Protein AF-A0A9W6C3T6-F1 (afdb_monomer_lite)

pLDDT: mean 73.03, std 17.33, range [27.69, 98.06]

InterPro domains:
  IPR003382 Flavoprotein [PF02441] (41-105)
  IPR012312 Hemerythrin-like [PF01814] (166-298)
  IPR019903 Repair of iron centres family [PF04405] (107-150)
  IPR019903 Repair of iron centres family [PTHR36438] (106-299)
  IPR036551 Flavin prenyltransferase-like [G3DSA:3.40.50.1950] (1-111)
  IPR036551 Flavin prenyltransferase-like [SSF52507] (17-107)

Structure (mmCIF, N/CA/C/O backbone):
data_AF-A0A9W6C3T6-F1
#
_entry.id   AF-A0A9W6C3T6-F1
#
loop_
_atom_site.group_PDB
_atom_site.id
_atom_site.type_symbol
_atom_site.label_atom_id
_atom_site.label_alt_id
_atom_site.label_comp_id
_atom_site.label_asym_id
_atom_site.label_entity_id
_atom_site.label_seq_id
_atom_site.pdbx_PDB_ins_code
_atom_site.Cartn_x
_atom_site.Cartn_y
_atom_site.Cartn_z
_atom_site.occupancy
_atom_site.B_iso_or_equiv
_atom_site.auth_seq_id
_atom_site.auth_comp_id
_atom_site.auth_asym_id
_atom_site.auth_atom_id
_atom_site.pdbx_PDB_model_num
ATOM 1 N N . MET A 1 1 ? -12.336 11.119 -21.397 1.00 59.47 1 MET A N 1
ATOM 2 C CA . MET A 1 1 ? -10.923 10.670 -21.420 1.00 59.47 1 MET A CA 1
ATOM 3 C C . MET A 1 1 ? -10.844 9.149 -21.410 1.00 59.47 1 MET A C 1
ATOM 5 O O . MET A 1 1 ? -10.265 8.619 -22.341 1.00 59.47 1 MET A O 1
ATOM 9 N N . ALA A 1 2 ? -11.527 8.459 -20.484 1.00 67.81 2 ALA A N 1
ATOM 10 C CA . ALA A 1 2 ? -11.595 6.991 -20.446 1.00 67.81 2 ALA A CA 1
ATOM 11 C C . ALA A 1 2 ? -12.021 6.332 -21.775 1.00 67.81 2 ALA A C 1
ATOM 13 O O . ALA A 1 2 ? -11.330 5.439 -22.236 1.00 67.81 2 ALA A O 1
ATOM 14 N N . GLU A 1 3 ? -13.074 6.814 -22.449 1.00 74.25 3 GLU A N 1
ATOM 15 C CA . GLU A 1 3 ? -13.490 6.269 -23.760 1.00 74.25 3 GLU A CA 1
ATOM 16 C C . GLU A 1 3 ? -12.419 6.439 -24.849 1.00 74.25 3 GLU A C 1
ATOM 18 O O . GLU A 1 3 ? -12.237 5.562 -25.687 1.00 74.25 3 GLU A O 1
ATOM 23 N N . ARG A 1 4 ? -11.656 7.540 -24.806 1.00 71.62 4 ARG A N 1
ATOM 24 C CA . ARG A 1 4 ? -10.537 7.781 -25.729 1.00 71.62 4 ARG A CA 1
ATOM 25 C C . ARG A 1 4 ? -9.355 6.862 -25.427 1.00 71.62 4 ARG A C 1
ATOM 27 O O . ARG A 1 4 ? -8.755 6.354 -26.362 1.00 71.62 4 ARG A O 1
ATOM 34 N N . THR A 1 5 ? -9.042 6.633 -24.151 1.00 70.38 5 THR A N 1
ATOM 35 C CA . THR A 1 5 ? -8.011 5.673 -23.726 1.00 70.38 5 THR A CA 1
ATOM 36 C C . THR A 1 5 ? -8.400 4.252 -24.121 1.00 70.38 5 THR A C 1
ATOM 38 O O . THR A 1 5 ? -7.607 3.548 -24.731 1.00 70.38 5 THR A O 1
ATOM 41 N N . LEU A 1 6 ? -9.647 3.859 -23.858 1.00 73.12 6 LEU A N 1
ATOM 42 C CA . LEU A 1 6 ? -10.184 2.551 -24.221 1.00 73.12 6 LEU A CA 1
ATOM 43 C C . LEU A 1 6 ? -10.140 2.331 -25.741 1.00 73.12 6 LEU A C 1
ATOM 45 O O . LEU A 1 6 ? -9.730 1.271 -26.202 1.00 73.12 6 LEU A O 1
ATOM 49 N N . SER A 1 7 ? -10.499 3.361 -26.512 1.00 77.00 7 SER A N 1
ATOM 50 C CA . SER A 1 7 ? -10.418 3.343 -27.971 1.00 77.00 7 SER A CA 1
ATOM 51 C C . SER A 1 7 ? -8.977 3.232 -28.485 1.00 77.00 7 SER A C 1
ATOM 53 O O . SER A 1 7 ? -8.711 2.455 -29.397 1.00 77.00 7 SER A O 1
ATOM 55 N N . ALA A 1 8 ? -8.037 3.964 -27.879 1.00 72.31 8 ALA A N 1
ATOM 56 C CA . ALA A 1 8 ? -6.629 3.956 -28.273 1.00 72.31 8 ALA A CA 1
ATOM 57 C C . ALA A 1 8 ? -5.910 2.641 -27.934 1.00 72.31 8 ALA A C 1
ATOM 59 O O . ALA A 1 8 ? -5.018 2.234 -28.671 1.00 72.31 8 ALA A O 1
ATOM 60 N N . GLU A 1 9 ? -6.280 1.983 -26.833 1.00 69.06 9 GLU A N 1
ATOM 61 C CA . GLU A 1 9 ? -5.594 0.773 -26.367 1.00 69.06 9 GLU A CA 1
ATOM 62 C C . GLU A 1 9 ? -6.220 -0.528 -26.870 1.00 69.06 9 GLU A C 1
ATOM 64 O O . GLU A 1 9 ? -5.519 -1.521 -27.041 1.00 69.06 9 GLU A O 1
ATOM 69 N N . ILE A 1 10 ? -7.536 -0.544 -27.094 1.00 75.06 10 ILE A N 1
ATOM 70 C CA . ILE A 1 10 ? -8.287 -1.778 -27.386 1.00 75.06 10 ILE A CA 1
ATOM 71 C C . ILE A 1 10 ? -8.980 -1.713 -28.758 1.00 75.06 10 ILE A C 1
ATOM 73 O O . ILE A 1 10 ? -9.390 -2.738 -29.301 1.00 75.06 10 ILE A O 1
ATOM 77 N N . GLY A 1 11 ? -9.077 -0.523 -29.352 1.00 80.44 11 GLY A N 1
ATOM 78 C CA . GLY A 1 11 ? -9.651 -0.296 -30.675 1.00 80.44 11 GLY A CA 1
ATOM 79 C C . GLY A 1 11 ? -10.968 0.491 -30.649 1.00 80.44 11 GLY A C 1
ATOM 80 O O . GLY A 1 11 ? -11.596 0.643 -29.599 1.00 80.44 11 GLY A O 1
ATOM 81 N N . PRO A 1 12 ? -11.411 0.999 -31.812 1.00 81.44 12 PRO A N 1
ATOM 82 C CA . PRO A 1 12 ? -12.518 1.953 -31.925 1.00 81.44 12 PRO A CA 1
ATOM 83 C C . PRO A 1 12 ? -13.845 1.447 -31.340 1.00 81.44 12 PRO A C 1
ATOM 85 O O . PRO A 1 12 ? -14.538 2.219 -30.685 1.00 81.44 12 PRO A O 1
ATOM 88 N N . ASP A 1 13 ? -14.140 0.151 -31.469 1.00 84.38 13 ASP A N 1
ATOM 89 C CA . ASP A 1 13 ? -15.415 -0.444 -31.033 1.00 84.38 13 ASP A CA 1
ATOM 90 C C . ASP A 1 13 ? -15.413 -0.897 -29.559 1.00 84.38 13 ASP A C 1
ATOM 92 O O . ASP A 1 13 ? -16.389 -1.460 -29.057 1.00 84.38 13 ASP A O 1
ATOM 96 N N . ALA A 1 14 ? -14.313 -0.682 -28.829 1.00 78.94 14 ALA A N 1
ATOM 97 C CA . ALA A 1 14 ? -14.141 -1.214 -27.478 1.00 78.94 14 ALA A CA 1
ATOM 98 C C . ALA A 1 14 ? -15.187 -0.694 -26.478 1.00 78.94 14 ALA A C 1
ATOM 100 O O . ALA A 1 14 ? -15.636 -1.446 -25.612 1.00 78.94 14 ALA A O 1
ATOM 101 N N . ALA A 1 15 ? -15.608 0.567 -26.611 1.00 78.50 15 ALA A N 1
ATOM 102 C CA . ALA A 1 15 ? -16.634 1.152 -25.751 1.00 78.50 15 ALA A CA 1
ATOM 103 C C . ALA A 1 15 ? -18.006 0.495 -25.960 1.00 78.50 15 ALA A C 1
ATOM 105 O O . ALA A 1 15 ? -18.712 0.227 -24.989 1.00 78.50 15 ALA A O 1
ATOM 106 N N . ASP A 1 16 ? -18.369 0.189 -27.204 1.00 83.56 16 ASP A N 1
ATOM 107 C CA . ASP A 1 16 ? -19.662 -0.417 -27.523 1.00 83.56 16 ASP A CA 1
ATOM 108 C C . ASP A 1 16 ? -19.714 -1.883 -27.100 1.00 83.56 16 ASP A C 1
ATOM 110 O O . ASP A 1 16 ? -20.699 -2.318 -26.500 1.00 83.56 16 ASP A O 1
ATOM 114 N N . ARG A 1 17 ? -18.611 -2.620 -27.280 1.00 83.44 17 ARG A N 1
ATOM 115 C CA . ARG A 1 17 ? -18.476 -3.979 -26.73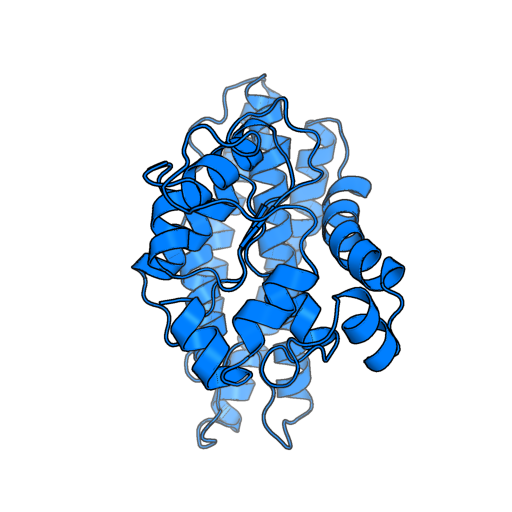5 1.00 83.44 17 ARG A CA 1
ATOM 116 C C . ARG A 1 17 ? -18.588 -4.000 -25.213 1.00 83.44 17 ARG A C 1
ATOM 118 O O . ARG A 1 17 ? -19.286 -4.849 -24.670 1.00 83.44 17 ARG A O 1
ATOM 125 N N . LEU A 1 18 ? -17.949 -3.055 -24.520 1.00 81.00 18 LEU A N 1
ATOM 126 C CA . LEU A 1 18 ? -18.036 -2.959 -23.061 1.00 81.00 18 LEU A CA 1
ATOM 127 C C . LEU A 1 18 ? -19.469 -2.662 -22.597 1.00 81.00 18 LEU A C 1
ATOM 129 O O . LEU A 1 18 ? -19.954 -3.290 -21.658 1.00 81.00 18 LEU A O 1
ATOM 133 N N . ARG A 1 19 ? -20.170 -1.740 -23.269 1.00 84.00 19 ARG A N 1
ATOM 134 C CA . ARG A 1 19 ? -21.573 -1.423 -22.958 1.00 84.00 19 ARG A CA 1
ATOM 135 C C . ARG A 1 19 ? -22.498 -2.619 -23.181 1.00 84.00 19 ARG A C 1
ATOM 137 O O . ARG A 1 19 ? -23.431 -2.786 -22.406 1.00 84.00 19 ARG A O 1
ATOM 144 N N . ALA A 1 20 ? -22.222 -3.463 -24.175 1.00 87.44 20 ALA A N 1
ATOM 145 C CA . ALA A 1 20 ? -23.002 -4.675 -24.434 1.00 87.44 20 ALA A CA 1
ATOM 146 C C . ALA A 1 20 ? -22.878 -5.737 -23.322 1.00 87.44 20 ALA A C 1
ATOM 148 O O . ALA A 1 20 ? -23.797 -6.531 -23.137 1.00 87.44 20 ALA A O 1
ATOM 149 N N . LEU A 1 21 ? -21.775 -5.741 -22.562 1.00 85.75 21 LEU A N 1
ATOM 150 C CA . LEU A 1 21 ? -21.579 -6.631 -21.408 1.00 85.75 21 LEU A CA 1
ATOM 151 C C . LEU A 1 21 ? -22.276 -6.125 -20.134 1.00 85.75 21 LEU A C 1
ATOM 153 O O . LEU A 1 21 ? -22.446 -6.880 -19.175 1.00 85.75 21 LEU A O 1
ATOM 157 N N . ALA A 1 22 ? -22.647 -4.845 -20.087 1.00 85.56 22 ALA A N 1
ATOM 158 C CA . ALA A 1 22 ? -23.194 -4.225 -18.893 1.00 85.56 22 ALA A CA 1
ATOM 159 C C . ALA A 1 22 ? -24.699 -4.492 -18.762 1.00 85.56 22 ALA A C 1
ATOM 161 O O . ALA A 1 22 ? -25.483 -4.186 -19.656 1.00 85.56 22 ALA A O 1
ATOM 162 N N . ALA A 1 23 ? -25.130 -4.971 -17.591 1.00 88.69 23 ALA A N 1
ATOM 163 C CA . ALA A 1 23 ? -26.556 -5.090 -17.280 1.00 88.69 23 ALA A CA 1
ATOM 164 C C . ALA A 1 23 ? -27.267 -3.723 -17.270 1.00 88.69 23 ALA A C 1
ATOM 166 O O . ALA A 1 23 ? -28.454 -3.632 -17.584 1.00 88.69 23 ALA A O 1
ATOM 167 N N . ARG A 1 24 ? -26.551 -2.658 -16.884 1.00 89.44 24 ARG A N 1
ATOM 168 C CA . ARG A 1 24 ? -27.010 -1.263 -16.906 1.00 89.44 24 ARG A CA 1
ATOM 169 C C . ARG A 1 24 ? -25.834 -0.331 -17.165 1.00 89.44 24 ARG A C 1
ATOM 171 O O . ARG A 1 24 ? -24.737 -0.564 -16.665 1.00 89.44 24 ARG A O 1
ATOM 178 N N . VAL A 1 25 ? -26.092 0.748 -17.897 1.00 91.12 25 VAL A N 1
ATOM 179 C CA . VAL A 1 25 ? -25.126 1.820 -18.159 1.00 91.12 25 VAL A CA 1
ATOM 180 C C . VAL A 1 25 ? -25.702 3.117 -17.609 1.0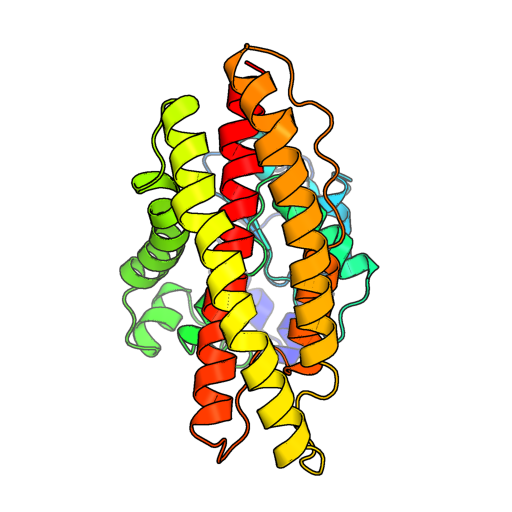0 91.12 25 VAL A C 1
ATOM 182 O O . VAL A 1 25 ? -26.828 3.483 -17.940 1.00 91.12 25 VAL A O 1
ATOM 185 N N . HIS A 1 26 ? -24.934 3.800 -16.767 1.00 91.19 26 HIS A N 1
ATOM 186 C CA . HIS A 1 26 ? -25.329 5.068 -16.162 1.00 91.19 26 HIS A CA 1
ATOM 187 C C . HIS A 1 26 ? -24.516 6.220 -16.748 1.00 91.19 26 HIS A C 1
ATOM 189 O O . HIS A 1 26 ? -23.327 6.073 -17.036 1.00 91.19 26 HIS A O 1
ATOM 195 N N . LEU A 1 27 ? -25.155 7.379 -16.909 1.00 89.12 27 LEU A N 1
ATOM 196 C CA . LEU A 1 27 ? -24.461 8.595 -17.320 1.00 89.12 27 LEU A CA 1
ATOM 197 C C . LEU A 1 27 ? -23.669 9.157 -16.137 1.00 89.12 27 LEU A C 1
ATOM 199 O O . LEU A 1 27 ? -24.160 9.190 -15.015 1.00 89.12 27 LEU A O 1
ATOM 203 N N . LEU A 1 28 ? -22.460 9.665 -16.388 1.00 88.44 28 LEU A N 1
ATOM 204 C CA . LEU A 1 28 ? -21.584 10.196 -15.334 1.00 88.44 28 LEU A CA 1
ATOM 205 C C . LEU A 1 28 ? -22.229 11.343 -14.528 1.00 88.44 28 LEU A C 1
ATOM 207 O O . LEU A 1 28 ? -21.927 11.512 -13.350 1.00 88.44 28 LEU A O 1
ATOM 211 N N . GLY A 1 29 ? -23.108 12.125 -15.161 1.00 90.06 29 GLY A N 1
ATOM 212 C CA . GLY A 1 29 ? -23.849 13.215 -14.518 1.00 90.06 29 GLY A CA 1
ATOM 213 C C . GLY A 1 29 ? -25.144 12.792 -13.816 1.00 90.06 29 GLY A C 1
ATOM 214 O O . GLY A 1 29 ? -25.793 13.636 -13.206 1.00 90.06 29 GLY A O 1
ATOM 215 N N . ASP A 1 30 ? -25.543 11.520 -13.895 1.00 90.00 30 ASP A N 1
ATOM 216 C CA . ASP A 1 30 ? -26.787 11.027 -13.298 1.00 90.00 30 ASP A CA 1
ATOM 217 C C . ASP A 1 30 ? -26.604 10.712 -11.806 1.00 90.00 30 ASP A C 1
ATOM 219 O O . ASP A 1 30 ? -26.512 9.560 -11.389 1.00 90.00 30 ASP A O 1
ATOM 223 N N . LEU A 1 31 ? -26.550 11.754 -10.975 1.00 86.38 31 LEU A N 1
ATOM 224 C CA . LEU A 1 31 ? -26.424 11.613 -9.518 1.00 86.38 31 LEU A CA 1
ATOM 225 C C . LEU A 1 31 ? -27.636 10.925 -8.858 1.00 86.38 31 LEU A C 1
ATOM 227 O O . LEU A 1 31 ? -27.542 10.523 -7.698 1.00 86.38 31 LEU A O 1
ATOM 231 N N . GLY A 1 32 ? -28.762 10.809 -9.573 1.00 84.50 32 GLY A N 1
ATOM 232 C CA . GLY A 1 32 ? -29.976 10.123 -9.125 1.00 84.50 32 GLY A CA 1
ATOM 233 C C . GLY A 1 32 ? -29.980 8.621 -9.412 1.00 84.50 32 GLY A C 1
ATOM 234 O O . GLY A 1 32 ? -30.925 7.931 -9.025 1.00 84.50 32 GLY A O 1
ATOM 235 N N . ALA A 1 33 ? -28.943 8.097 -10.073 1.00 90.94 33 ALA A N 1
ATOM 236 C CA . ALA A 1 33 ? -28.823 6.675 -10.351 1.00 90.94 33 ALA A CA 1
ATOM 237 C C . ALA A 1 33 ? -28.833 5.849 -9.056 1.00 90.94 33 ALA A C 1
ATOM 239 O O . ALA A 1 33 ? -28.218 6.212 -8.055 1.00 90.94 33 ALA A O 1
ATOM 240 N N . ALA A 1 34 ? -29.473 4.677 -9.097 1.00 88.81 34 ALA A N 1
ATOM 241 C CA . ALA A 1 34 ? -29.624 3.812 -7.925 1.00 88.81 34 ALA A CA 1
ATOM 242 C C . ALA A 1 34 ? -28.286 3.461 -7.245 1.00 88.81 34 ALA A C 1
ATOM 244 O O . ALA A 1 34 ? -28.235 3.371 -6.024 1.00 88.81 34 ALA A O 1
ATOM 245 N N . ILE A 1 35 ? -27.197 3.332 -8.014 1.00 90.88 35 ILE A N 1
ATOM 246 C CA . ILE A 1 35 ? -25.850 3.032 -7.498 1.00 90.88 35 ILE A CA 1
ATOM 247 C C . ILE A 1 35 ? -25.256 4.151 -6.619 1.00 90.88 35 ILE A C 1
ATOM 249 O O . ILE A 1 35 ? -24.285 3.916 -5.909 1.00 90.88 35 ILE A O 1
ATOM 253 N N . ALA A 1 36 ? -25.845 5.352 -6.632 1.00 87.88 36 ALA A N 1
ATOM 254 C CA . ALA A 1 36 ? -25.510 6.452 -5.728 1.00 87.88 36 ALA A CA 1
ATOM 255 C C . ALA A 1 36 ? -26.227 6.356 -4.362 1.00 87.88 36 ALA A C 1
ATOM 257 O O . ALA A 1 36 ? -26.207 7.316 -3.587 1.00 87.88 36 ALA A O 1
ATOM 258 N N . SER A 1 37 ? -26.876 5.224 -4.069 1.00 84.00 37 SER A N 1
ATOM 259 C CA . SER A 1 37 ? -27.540 4.917 -2.801 1.00 84.00 37 SER A CA 1
ATOM 260 C C . SER A 1 37 ? -27.015 3.609 -2.210 1.00 84.00 37 SER A C 1
ATOM 262 O O . SER A 1 37 ? -26.907 2.605 -2.915 1.00 84.00 37 SER A O 1
ATOM 264 N N . GLY A 1 38 ? -26.777 3.587 -0.894 1.00 76.50 38 GLY A N 1
ATOM 265 C CA . GLY A 1 38 ? -26.384 2.375 -0.159 1.00 76.50 38 GLY A CA 1
ATOM 266 C C . GLY A 1 38 ? -27.435 1.260 -0.186 1.00 76.50 38 GLY A C 1
ATOM 267 O O . GLY A 1 38 ? -27.103 0.082 -0.081 1.00 76.50 38 GLY A O 1
ATOM 268 N N . SER A 1 39 ? -28.701 1.603 -0.446 1.00 77.06 39 SER A N 1
ATOM 269 C CA . SER A 1 39 ? -29.794 0.632 -0.607 1.00 77.06 39 SER A CA 1
ATOM 270 C C . SER A 1 39 ? -29.701 -0.207 -1.890 1.00 77.06 39 SER A C 1
ATOM 272 O O . SER A 1 39 ? -30.418 -1.197 -2.037 1.00 77.06 39 SER A O 1
ATOM 274 N N . CYS A 1 40 ? -28.819 0.159 -2.827 1.00 85.12 40 CYS A N 1
ATOM 275 C CA . CYS A 1 40 ? -28.595 -0.621 -4.035 1.00 85.12 40 CYS A CA 1
ATOM 276 C C . CYS A 1 40 ? -27.850 -1.928 -3.695 1.00 85.12 40 CYS A C 1
ATOM 278 O O . CYS A 1 40 ? -26.789 -1.868 -3.065 1.00 85.12 40 CYS A O 1
ATOM 280 N N . PRO A 1 41 ? -28.356 -3.107 -4.106 1.00 77.31 41 PRO A N 1
ATOM 281 C CA . PRO A 1 41 ? -27.742 -4.391 -3.782 1.00 77.31 41 PRO A CA 1
ATOM 282 C C . PRO A 1 41 ? -26.530 -4.654 -4.687 1.00 77.31 41 PRO A C 1
ATOM 284 O O . PRO A 1 41 ? -26.620 -5.362 -5.688 1.00 77.31 41 PRO A O 1
ATOM 287 N N . VAL A 1 42 ? -25.390 -4.057 -4.343 1.00 82.88 42 VAL A N 1
ATOM 288 C CA . VAL A 1 42 ? -24.099 -4.273 -5.012 1.00 82.88 42 VAL A CA 1
ATOM 289 C C . VAL A 1 42 ? -23.087 -4.846 -4.027 1.00 82.88 42 VAL A C 1
ATOM 291 O O . VAL A 1 42 ? -23.053 -4.429 -2.872 1.00 82.88 42 VAL A O 1
ATOM 294 N N . ALA A 1 43 ? -22.263 -5.789 -4.490 1.00 77.12 43 ALA A N 1
ATOM 295 C CA . ALA A 1 43 ? -21.232 -6.438 -3.674 1.00 77.12 43 ALA A CA 1
ATOM 296 C C . ALA A 1 43 ? -19.982 -5.564 -3.457 1.00 77.12 43 ALA A C 1
ATOM 298 O O . ALA A 1 43 ? -19.163 -5.875 -2.604 1.00 77.12 43 ALA A O 1
ATOM 299 N N . GLY A 1 44 ? -19.823 -4.496 -4.237 1.00 82.19 44 GLY A N 1
ATOM 300 C CA . GLY A 1 44 ? -18.667 -3.607 -4.210 1.00 82.19 44 GLY A CA 1
ATOM 301 C C . GLY A 1 44 ? -18.528 -2.853 -5.528 1.00 82.19 44 GLY A C 1
ATOM 302 O O . GLY A 1 44 ? -19.409 -2.915 -6.393 1.00 82.19 44 GLY A O 1
ATOM 303 N N . MET A 1 45 ? -17.414 -2.147 -5.695 1.00 88.62 45 MET A N 1
ATOM 304 C CA . MET A 1 45 ? -17.131 -1.339 -6.879 1.00 88.62 45 MET A CA 1
ATOM 305 C C . MET A 1 45 ? -15.677 -1.486 -7.315 1.00 88.62 45 MET A C 1
ATOM 307 O O . MET A 1 45 ? -14.759 -1.512 -6.500 1.00 88.62 45 MET A O 1
ATOM 311 N N . ILE A 1 46 ? -15.474 -1.529 -8.630 1.00 86.62 46 ILE A N 1
ATOM 312 C CA . ILE A 1 46 ? -14.156 -1.479 -9.257 1.00 86.62 46 ILE A CA 1
ATOM 313 C C . ILE A 1 46 ? -14.099 -0.226 -10.126 1.00 86.62 46 ILE A C 1
ATOM 315 O O . ILE A 1 46 ? -14.981 -0.005 -10.957 1.00 86.62 46 ILE A O 1
ATOM 319 N N . VAL A 1 47 ? -13.049 0.578 -9.964 1.00 88.19 47 VAL A N 1
ATOM 320 C CA . VAL A 1 47 ? -12.768 1.727 -10.833 1.00 88.19 47 VAL A CA 1
ATOM 321 C C . VAL A 1 47 ? -11.611 1.369 -11.761 1.00 88.19 47 VAL A C 1
ATOM 323 O O . VAL A 1 47 ? -10.459 1.330 -11.328 1.00 88.19 47 VAL A O 1
ATOM 326 N N . ALA A 1 48 ? -11.919 1.099 -13.035 1.00 83.50 48 ALA A N 1
ATOM 327 C CA . ALA A 1 48 ? -10.955 0.643 -14.037 1.00 83.50 48 ALA A CA 1
ATOM 328 C C . ALA A 1 48 ? -11.162 1.325 -15.410 1.00 83.50 48 ALA A C 1
ATOM 330 O O . ALA A 1 48 ? -12.202 1.117 -16.035 1.00 83.50 48 ALA A O 1
ATOM 331 N N . PRO A 1 49 ? -10.181 2.101 -15.913 1.00 74.81 49 PRO A N 1
ATOM 332 C CA . PRO A 1 49 ? -9.026 2.620 -15.176 1.00 74.81 49 PRO A CA 1
ATOM 333 C C . PRO A 1 49 ? -9.455 3.657 -14.122 1.00 74.81 49 PRO A C 1
ATOM 335 O O . PRO A 1 49 ? -10.401 4.419 -14.331 1.00 74.81 49 PRO A O 1
ATOM 338 N N . CYS A 1 50 ? -8.730 3.736 -13.006 1.00 83.69 50 CYS A N 1
ATOM 339 C CA . CYS A 1 50 ? -8.861 4.828 -12.045 1.00 83.69 50 CYS A CA 1
ATOM 340 C C . CYS A 1 50 ? -7.868 5.937 -12.398 1.00 83.69 50 CYS A C 1
ATOM 342 O O . CYS A 1 50 ? -6.660 5.798 -12.207 1.00 83.69 50 CYS A O 1
ATOM 344 N N . SER A 1 51 ? -8.382 7.050 -12.925 1.00 85.81 51 SER A N 1
ATOM 345 C CA . SER A 1 51 ? -7.556 8.234 -13.183 1.00 85.81 51 SER A CA 1
ATOM 346 C C . SER A 1 51 ? -7.083 8.870 -11.874 1.00 85.81 51 SER A C 1
ATOM 348 O O . SER A 1 51 ? -7.766 8.763 -10.855 1.00 85.81 51 SER A O 1
ATOM 350 N N . MET A 1 52 ? -5.971 9.607 -11.907 1.00 83.31 52 MET A N 1
ATOM 351 C CA . MET A 1 52 ? -5.477 10.333 -10.729 1.00 83.31 52 MET A CA 1
ATOM 352 C C . MET A 1 52 ? -6.471 11.381 -10.216 1.00 83.31 52 MET A C 1
ATOM 354 O O . MET A 1 52 ? -6.587 11.583 -9.010 1.00 83.31 52 MET A O 1
ATOM 358 N N . ARG A 1 53 ? -7.265 11.987 -11.112 1.00 87.88 53 ARG A N 1
ATOM 359 C CA . ARG A 1 53 ? -8.389 12.854 -10.726 1.00 87.88 53 ARG A CA 1
ATOM 360 C C . ARG A 1 53 ? -9.455 12.068 -9.966 1.00 87.88 53 ARG A C 1
ATOM 362 O O . ARG A 1 53 ? -9.908 12.522 -8.924 1.00 87.88 53 ARG A O 1
ATOM 369 N N . SER A 1 54 ? -9.886 10.927 -10.505 1.00 89.19 54 SER A N 1
ATOM 370 C CA . SER A 1 54 ? -10.910 10.085 -9.872 1.00 89.19 54 SER A CA 1
ATOM 371 C C . SER A 1 54 ? -10.442 9.608 -8.505 1.00 89.19 54 SER A C 1
ATOM 373 O O . SER A 1 54 ? -11.194 9.704 -7.546 1.00 89.19 54 SER A O 1
ATOM 375 N N . LEU A 1 55 ? -9.185 9.177 -8.411 1.00 86.06 55 LEU A N 1
ATOM 376 C CA . LEU A 1 55 ? -8.547 8.797 -7.162 1.00 86.06 55 LEU A CA 1
ATOM 377 C C . LEU A 1 55 ? -8.565 9.951 -6.152 1.00 86.06 55 LEU A C 1
ATOM 379 O O . LEU A 1 55 ? -9.039 9.753 -5.044 1.00 86.06 55 LEU A O 1
ATOM 383 N N . ALA A 1 56 ? -8.116 11.150 -6.538 1.00 83.06 56 ALA A N 1
ATOM 384 C CA . ALA A 1 56 ? -8.139 12.330 -5.670 1.00 83.06 56 ALA A CA 1
ATOM 385 C C . ALA A 1 56 ? -9.558 12.678 -5.200 1.00 83.06 56 ALA A C 1
ATOM 387 O O . ALA A 1 56 ? -9.785 12.976 -4.032 1.00 83.06 56 ALA A O 1
ATOM 388 N N . ALA A 1 57 ? -10.529 12.621 -6.110 1.00 86.81 57 ALA A N 1
ATOM 389 C CA . ALA A 1 57 ? -11.912 12.948 -5.802 1.00 86.81 57 ALA A CA 1
ATOM 390 C C . ALA A 1 57 ? -12.567 11.924 -4.866 1.00 86.81 57 ALA A C 1
ATOM 392 O O . ALA A 1 57 ? -13.359 12.312 -4.014 1.00 86.81 57 ALA A O 1
ATOM 393 N N . ILE A 1 58 ? -12.215 10.642 -4.996 1.00 89.69 58 ILE A N 1
ATOM 394 C CA . ILE A 1 58 ? -12.634 9.583 -4.070 1.00 89.69 58 ILE A CA 1
ATOM 395 C C . ILE A 1 58 ? -11.940 9.773 -2.719 1.00 89.69 58 ILE A C 1
ATOM 397 O O . ILE A 1 58 ? -12.620 9.827 -1.703 1.00 89.69 58 ILE A O 1
ATOM 401 N N . ALA A 1 59 ? -10.615 9.943 -2.721 1.00 78.81 59 ALA A N 1
ATOM 402 C CA . ALA A 1 59 ? -9.776 10.127 -1.537 1.00 78.81 59 ALA A CA 1
ATOM 403 C C . ALA A 1 59 ? -10.207 11.317 -0.662 1.00 78.81 59 ALA A C 1
ATOM 405 O O . ALA A 1 59 ? -10.084 11.274 0.556 1.00 78.81 59 ALA A O 1
ATOM 406 N N . HIS A 1 60 ? -10.731 12.376 -1.281 1.00 79.00 60 HIS A N 1
ATOM 407 C CA . HIS A 1 60 ? -11.211 13.574 -0.590 1.00 79.00 60 HIS A CA 1
ATOM 408 C C . HIS A 1 60 ? -12.740 13.665 -0.492 1.00 79.00 60 HIS A C 1
ATOM 410 O O . HIS A 1 60 ? -13.256 14.713 -0.110 1.00 79.00 60 HIS A O 1
ATOM 416 N N . GLY A 1 61 ? -13.472 12.606 -0.860 1.00 77.94 61 GLY A N 1
ATOM 417 C CA . GLY A 1 61 ? -14.933 12.555 -0.743 1.00 77.94 61 GLY A CA 1
ATOM 418 C C . GLY A 1 61 ? -15.663 13.674 -1.493 1.00 77.94 61 GLY A C 1
ATOM 419 O O . GLY A 1 61 ? -16.671 14.183 -1.009 1.00 77.94 61 GLY A O 1
ATOM 420 N N . LEU A 1 62 ? -15.147 14.099 -2.653 1.00 83.44 62 LEU A N 1
ATOM 421 C CA . LEU A 1 62 ? -15.689 15.247 -3.389 1.00 83.44 62 LEU A CA 1
ATOM 422 C C . LEU A 1 62 ? -17.096 14.991 -3.945 1.00 83.44 62 LEU A C 1
ATOM 424 O O . LEU A 1 62 ? -17.820 15.954 -4.184 1.00 83.44 62 LEU A O 1
ATOM 428 N N . ASP A 1 63 ? -17.458 13.723 -4.185 1.00 84.31 63 ASP A N 1
ATOM 429 C CA . ASP A 1 63 ? -18.772 13.280 -4.683 1.00 84.31 63 ASP A CA 1
ATOM 430 C C . ASP A 1 63 ? -19.311 14.126 -5.869 1.00 84.31 63 ASP A C 1
ATOM 432 O O . ASP A 1 63 ? -20.518 14.306 -6.041 1.00 84.31 63 ASP A O 1
ATOM 436 N N . ASP A 1 64 ? -18.400 14.648 -6.704 1.00 85.12 64 ASP A N 1
ATOM 437 C CA . ASP A 1 64 ? -18.645 15.642 -7.762 1.00 85.12 64 ASP A CA 1
ATOM 438 C C . ASP A 1 64 ? -19.324 15.072 -9.022 1.00 85.12 64 ASP A C 1
ATOM 440 O O . ASP A 1 64 ? -19.725 15.817 -9.917 1.00 85.12 64 ASP A O 1
ATOM 444 N N . ASN A 1 65 ? -19.438 13.747 -9.119 1.00 91.38 65 ASN A N 1
ATOM 445 C CA . ASN A 1 65 ? -20.110 13.031 -10.196 1.00 91.38 65 ASN A CA 1
ATOM 446 C C . ASN A 1 65 ? -20.575 11.643 -9.719 1.00 91.38 65 ASN A C 1
ATOM 448 O O . ASN A 1 65 ? -20.314 11.230 -8.589 1.00 91.38 65 ASN A O 1
ATOM 452 N N . LEU A 1 66 ? -21.268 10.895 -10.582 1.00 92.56 66 LEU A N 1
ATOM 453 C CA . LEU A 1 66 ? -21.817 9.592 -10.210 1.00 92.56 66 LEU A CA 1
ATOM 454 C C . LEU A 1 66 ? -20.737 8.574 -9.808 1.00 92.56 66 LEU A C 1
ATOM 456 O O . LEU A 1 66 ? -20.957 7.797 -8.885 1.00 92.56 66 LEU A O 1
ATOM 460 N N . LEU A 1 67 ? -19.576 8.575 -10.469 1.00 93.94 67 LEU A N 1
ATOM 461 C CA . LEU A 1 67 ? -18.487 7.645 -10.157 1.00 93.94 67 LEU A CA 1
ATOM 462 C C . LEU A 1 67 ? -17.944 7.900 -8.751 1.00 93.94 67 LEU A C 1
ATOM 464 O O . LEU A 1 67 ? -17.802 6.959 -7.973 1.00 93.94 67 LEU A O 1
ATOM 468 N N . THR A 1 68 ? -17.652 9.158 -8.423 1.00 91.38 68 THR A N 1
ATOM 469 C CA . THR A 1 68 ? -17.081 9.533 -7.121 1.00 91.38 68 THR A CA 1
ATOM 470 C C . THR A 1 68 ? -18.101 9.331 -6.005 1.00 91.38 68 THR A C 1
ATOM 472 O O . THR A 1 68 ? -17.772 8.719 -4.994 1.00 91.38 68 THR A O 1
ATOM 475 N N . ARG A 1 69 ? -19.371 9.676 -6.249 1.00 85.94 69 ARG A N 1
ATOM 476 C CA . ARG A 1 69 ? -20.478 9.444 -5.312 1.00 85.94 69 ARG A CA 1
ATOM 477 C C . ARG A 1 69 ? -20.761 7.960 -5.057 1.00 85.94 69 ARG A C 1
ATOM 479 O O . ARG A 1 69 ? -20.962 7.566 -3.912 1.00 85.94 69 ARG A O 1
ATOM 486 N N . ALA A 1 70 ? -20.775 7.121 -6.094 1.00 93.19 70 ALA A N 1
ATOM 487 C CA . ALA A 1 70 ? -20.978 5.677 -5.944 1.00 93.19 70 ALA A CA 1
ATOM 488 C C . ALA A 1 70 ? -19.810 5.002 -5.203 1.00 93.19 70 ALA A C 1
ATOM 490 O O . ALA A 1 70 ? -20.034 4.084 -4.411 1.00 93.19 70 ALA A O 1
ATOM 491 N N . ALA A 1 71 ? -18.581 5.487 -5.410 1.00 89.94 71 ALA A N 1
ATOM 492 C CA . ALA A 1 71 ? -17.406 5.056 -4.656 1.00 89.94 71 ALA A CA 1
ATOM 493 C C . ALA A 1 71 ? -17.497 5.478 -3.181 1.00 89.94 71 ALA A C 1
ATOM 495 O O . ALA A 1 71 ? -17.288 4.648 -2.299 1.00 89.94 71 ALA A O 1
ATOM 496 N N . GLY A 1 72 ? -17.907 6.720 -2.904 1.00 80.38 72 GLY A N 1
ATOM 497 C CA . GLY A 1 72 ? -18.171 7.203 -1.547 1.00 80.38 72 GLY A CA 1
ATOM 498 C C . GLY A 1 72 ? -19.251 6.394 -0.823 1.00 80.38 72 GLY A C 1
ATOM 499 O O . GLY A 1 72 ? -19.137 6.148 0.375 1.00 80.38 72 GLY A O 1
ATOM 500 N N . VAL A 1 73 ? -20.274 5.911 -1.539 1.00 82.06 73 VAL A N 1
ATOM 501 C CA . VAL A 1 73 ? -21.256 4.960 -0.989 1.00 82.06 73 VAL A CA 1
ATOM 502 C C . VAL A 1 73 ? -20.599 3.636 -0.605 1.00 82.06 73 VAL A C 1
ATOM 504 O O . VAL A 1 73 ? -20.895 3.133 0.470 1.00 82.06 73 VAL A O 1
ATOM 507 N N . GLN A 1 74 ? -19.691 3.081 -1.417 1.00 84.06 74 GLN A N 1
ATOM 508 C CA . GLN A 1 74 ? -19.018 1.829 -1.044 1.00 84.06 74 GLN A CA 1
ATOM 509 C C . GLN A 1 74 ? -18.205 1.989 0.240 1.00 84.06 74 GLN A C 1
ATOM 511 O O . GLN A 1 74 ? -18.307 1.149 1.127 1.00 84.06 74 GLN A O 1
ATOM 516 N N . LEU A 1 75 ? -17.478 3.100 0.371 1.00 74.12 75 LEU A N 1
ATOM 517 C CA . LEU A 1 75 ? -16.708 3.408 1.577 1.00 74.12 75 LEU A CA 1
ATOM 518 C C . LEU A 1 75 ? -17.624 3.560 2.806 1.00 74.12 75 LEU A C 1
ATOM 520 O O . LEU A 1 75 ? -17.370 2.954 3.844 1.00 74.12 75 LEU A O 1
ATOM 524 N N . LYS A 1 76 ? -18.745 4.288 2.678 1.00 73.44 76 LYS A N 1
ATOM 525 C CA . LYS A 1 76 ? -19.736 4.475 3.761 1.00 73.44 76 LYS A CA 1
ATOM 526 C C . LYS A 1 76 ? -20.401 3.168 4.195 1.00 73.44 76 LYS A C 1
ATOM 528 O O . LYS A 1 76 ? -20.606 2.948 5.382 1.00 73.44 76 LYS A O 1
ATOM 533 N N . GLU A 1 77 ? -20.722 2.304 3.238 1.00 73.81 77 GLU A N 1
ATOM 534 C CA . GLU A 1 77 ? -21.376 1.010 3.468 1.00 73.81 77 GLU A CA 1
ATOM 535 C C . GLU A 1 77 ? -20.375 -0.114 3.797 1.00 73.81 77 GLU A C 1
ATOM 537 O O . GLU A 1 77 ? -20.776 -1.273 3.897 1.00 73.81 77 GLU A O 1
ATOM 542 N N . ARG A 1 78 ? -19.076 0.210 3.927 1.00 61.41 78 ARG A N 1
ATOM 543 C CA . ARG A 1 78 ? -17.964 -0.738 4.128 1.00 61.41 78 ARG A CA 1
ATOM 544 C C . ARG A 1 78 ? -17.952 -1.892 3.125 1.00 61.41 78 ARG A C 1
ATOM 546 O O . ARG A 1 78 ? -17.713 -3.049 3.468 1.00 61.41 78 ARG A O 1
ATOM 553 N N . ARG A 1 79 ? -18.225 -1.574 1.863 1.00 71.31 79 ARG A N 1
ATOM 554 C CA . ARG A 1 79 ? -18.176 -2.522 0.749 1.00 71.31 79 ARG A CA 1
ATOM 555 C C . ARG A 1 79 ? -16.838 -2.406 0.024 1.00 71.31 79 ARG A C 1
ATOM 557 O O . ARG A 1 79 ? -16.318 -1.297 -0.096 1.00 71.31 79 ARG A O 1
ATOM 564 N N . PRO A 1 80 ? -16.305 -3.513 -0.521 1.00 68.56 80 PRO A N 1
ATOM 565 C CA . PRO A 1 80 ? -15.058 -3.497 -1.272 1.00 68.56 80 PRO A CA 1
ATOM 566 C C . PRO A 1 80 ? -15.043 -2.434 -2.379 1.00 68.56 80 PRO A C 1
ATOM 568 O O . PRO A 1 80 ? -15.872 -2.457 -3.295 1.00 68.56 80 PRO A O 1
ATOM 571 N N . LEU A 1 81 ? -14.067 -1.526 -2.313 1.00 79.50 81 LEU A N 1
ATOM 572 C CA . LEU A 1 81 ? -13.758 -0.560 -3.364 1.00 79.50 81 LEU A CA 1
ATOM 573 C C . LEU A 1 81 ? -12.340 -0.809 -3.882 1.00 79.50 81 LEU A C 1
ATOM 575 O O . LEU A 1 81 ? -11.353 -0.562 -3.189 1.00 79.50 81 LEU A O 1
ATOM 579 N N . VAL A 1 82 ? -12.235 -1.273 -5.125 1.00 81.38 82 VAL A N 1
ATOM 580 C CA . VAL A 1 82 ? -10.951 -1.564 -5.772 1.00 81.38 82 VAL A CA 1
ATOM 581 C C . VAL A 1 82 ? -10.624 -0.464 -6.775 1.00 81.38 82 V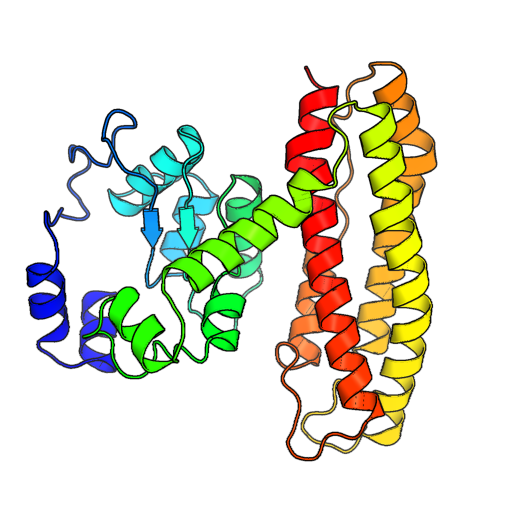AL A C 1
ATOM 583 O O . VAL A 1 82 ? -11.383 -0.209 -7.715 1.00 81.38 82 VAL A O 1
ATOM 586 N N . LEU A 1 83 ? -9.471 0.179 -6.598 1.00 79.62 83 LEU A N 1
ATOM 587 C CA . LEU A 1 83 ? -9.024 1.290 -7.437 1.00 79.62 83 LEU A CA 1
ATOM 588 C C . LEU A 1 83 ? -7.849 0.848 -8.313 1.00 79.62 83 LEU A C 1
ATOM 590 O O . LEU A 1 83 ? -6.735 0.651 -7.827 1.00 79.62 83 LEU A O 1
ATOM 594 N N . LEU A 1 84 ? -8.073 0.722 -9.626 1.00 71.69 84 LEU A N 1
ATOM 595 C CA . LEU A 1 84 ? -7.010 0.405 -10.585 1.00 71.69 84 LEU A CA 1
ATOM 596 C C . LEU A 1 84 ? -6.342 1.699 -11.048 1.00 71.69 84 LEU A C 1
ATOM 598 O O . LEU A 1 84 ? -6.544 2.161 -12.173 1.00 71.69 84 LEU A O 1
ATOM 602 N N . ALA A 1 85 ? -5.588 2.312 -10.138 1.00 71.50 85 ALA A N 1
ATOM 603 C CA . ALA A 1 85 ? -4.798 3.500 -10.417 1.00 71.50 85 ALA A CA 1
ATOM 604 C C . ALA A 1 85 ? -3.728 3.174 -11.471 1.00 71.50 85 ALA A C 1
ATOM 606 O O . ALA A 1 85 ? -2.845 2.351 -11.230 1.00 71.50 85 ALA A O 1
ATOM 607 N N . ARG A 1 86 ? -3.827 3.796 -12.651 1.00 65.69 86 ARG A N 1
ATOM 608 C CA . ARG A 1 86 ? -2.867 3.610 -13.748 1.00 65.69 86 ARG A CA 1
ATOM 609 C C . ARG A 1 86 ? -2.280 4.953 -14.146 1.00 65.69 86 ARG A C 1
ATOM 611 O O . ARG A 1 86 ? -2.872 5.685 -14.929 1.00 65.69 86 ARG A O 1
ATOM 618 N N . GLU A 1 87 ? -1.121 5.251 -13.580 1.00 55.69 87 GLU A N 1
ATOM 619 C CA . GLU A 1 87 ? -0.308 6.419 -13.898 1.00 55.69 87 GLU A CA 1
ATOM 620 C C . GLU A 1 87 ? 1.156 6.057 -13.635 1.00 55.69 87 GLU A C 1
ATOM 622 O O . GLU A 1 87 ? 1.457 5.374 -12.655 1.00 55.69 87 GLU A O 1
ATOM 627 N N . ALA A 1 88 ? 2.053 6.469 -14.526 1.00 47.53 88 ALA A N 1
ATOM 628 C CA . ALA A 1 88 ? 3.490 6.304 -14.359 1.00 47.53 88 ALA A CA 1
ATOM 629 C C . ALA A 1 88 ? 4.213 7.414 -15.142 1.00 47.53 88 ALA A C 1
ATOM 631 O O . ALA A 1 88 ? 3.975 7.534 -16.347 1.00 47.53 88 ALA A O 1
ATOM 632 N N . PRO A 1 89 ? 5.098 8.204 -14.506 1.00 44.81 89 PRO A N 1
ATOM 633 C CA . PRO A 1 89 ? 5.478 8.170 -13.087 1.00 44.81 89 PRO A CA 1
ATOM 634 C C . PRO A 1 89 ? 4.390 8.731 -12.149 1.00 44.81 89 PRO A C 1
ATOM 636 O O . PRO A 1 89 ? 3.604 9.602 -12.524 1.00 44.81 89 PRO A O 1
ATOM 639 N N . LEU A 1 90 ? 4.343 8.241 -10.906 1.00 49.22 90 LEU A N 1
ATOM 640 C CA . LEU A 1 90 ? 3.442 8.769 -9.877 1.00 49.22 90 LEU A CA 1
ATOM 641 C C . LEU A 1 90 ? 4.035 10.025 -9.230 1.00 49.22 90 LEU A C 1
ATOM 643 O O . LEU A 1 90 ? 5.233 10.109 -8.981 1.00 49.22 90 LEU A O 1
ATOM 647 N N . THR A 1 91 ? 3.183 11.005 -8.931 1.00 51.56 91 THR A N 1
ATOM 648 C CA . THR A 1 91 ? 3.567 12.184 -8.147 1.00 51.56 91 THR A CA 1
ATOM 649 C C . THR A 1 91 ? 3.249 11.955 -6.670 1.00 51.56 91 THR A C 1
ATOM 651 O O . THR A 1 91 ? 2.396 11.132 -6.331 1.00 51.56 91 THR A O 1
ATOM 654 N N . LEU A 1 92 ? 3.856 12.738 -5.773 1.00 45.69 92 LEU A N 1
ATOM 655 C CA . LEU A 1 92 ? 3.526 12.703 -4.341 1.00 45.69 92 LEU A CA 1
ATOM 656 C C . LEU A 1 92 ? 2.027 12.925 -4.075 1.00 45.69 92 LEU A C 1
ATOM 658 O O . LEU A 1 92 ? 1.461 12.319 -3.170 1.00 45.69 92 LEU A O 1
ATOM 662 N N . ALA A 1 93 ? 1.369 13.765 -4.880 1.00 53.19 93 ALA A N 1
ATOM 663 C CA . ALA A 1 93 ? -0.073 13.968 -4.785 1.00 53.19 93 ALA A CA 1
ATOM 664 C C . ALA A 1 93 ? -0.846 12.677 -5.096 1.00 53.19 93 ALA A C 1
ATOM 666 O O . ALA A 1 93 ? -1.815 12.363 -4.414 1.00 53.19 93 ALA A O 1
ATOM 667 N N . HIS A 1 94 ? -0.395 11.894 -6.082 1.00 57.81 94 HIS A N 1
ATOM 668 C CA . HIS A 1 94 ? -1.007 10.607 -6.410 1.00 57.81 94 HIS A CA 1
ATOM 669 C C . HIS A 1 94 ? -0.880 9.622 -5.243 1.00 57.81 94 HIS A C 1
ATOM 671 O O . HIS A 1 94 ? -1.880 9.033 -4.845 1.00 57.81 94 HIS A O 1
ATOM 677 N N . LEU A 1 95 ? 0.307 9.511 -4.642 1.00 49.38 95 LEU A N 1
ATOM 678 C CA . LEU A 1 95 ? 0.562 8.611 -3.511 1.00 49.38 95 LEU A CA 1
ATOM 679 C C . LEU A 1 95 ? -0.259 8.981 -2.268 1.00 49.38 95 LEU A C 1
ATOM 681 O O . LEU A 1 95 ? -0.895 8.107 -1.686 1.00 49.38 95 LEU A O 1
ATOM 685 N N . LYS A 1 96 ? -0.333 10.272 -1.916 1.00 51.56 96 LYS A N 1
ATOM 686 C CA . LYS A 1 96 ? -1.179 10.756 -0.809 1.00 51.56 96 LYS A CA 1
ATOM 687 C C . LYS A 1 96 ? -2.655 10.421 -1.017 1.00 51.56 96 LYS A C 1
ATOM 689 O O . LYS A 1 96 ? -3.337 10.036 -0.076 1.00 51.56 96 LYS A O 1
ATOM 694 N N . ASN A 1 97 ? -3.139 10.512 -2.254 1.00 59.81 97 ASN A N 1
ATOM 695 C CA . ASN A 1 97 ? -4.518 10.149 -2.568 1.00 59.81 97 ASN A CA 1
ATOM 696 C C . ASN A 1 97 ? -4.743 8.630 -2.527 1.00 59.81 97 ASN A C 1
ATOM 698 O O . ASN A 1 97 ? -5.815 8.188 -2.128 1.00 59.81 97 ASN A O 1
ATOM 702 N N . MET A 1 98 ? -3.749 7.821 -2.914 1.00 58.78 98 MET A N 1
ATOM 703 C CA . MET A 1 98 ? -3.814 6.362 -2.752 1.00 58.78 98 MET A CA 1
ATOM 704 C C . MET A 1 98 ? -3.866 5.970 -1.276 1.00 58.78 98 MET A C 1
ATOM 706 O O . MET A 1 98 ? -4.683 5.129 -0.919 1.00 58.78 98 MET A O 1
ATOM 710 N N . GLN A 1 99 ? -3.047 6.607 -0.436 1.00 48.84 99 GLN A N 1
ATOM 711 C CA . GLN A 1 99 ? -3.038 6.408 1.012 1.00 48.84 99 GLN A CA 1
ATOM 712 C C . GLN A 1 99 ? -4.379 6.797 1.641 1.00 48.84 99 GLN A C 1
ATOM 714 O O . GLN A 1 99 ? -5.006 5.963 2.280 1.00 48.84 99 GLN A O 1
ATOM 719 N N . ALA A 1 100 ? -4.864 8.015 1.391 1.00 53.53 100 ALA A N 1
ATOM 720 C CA . ALA A 1 100 ? -6.143 8.471 1.933 1.00 53.53 100 ALA A CA 1
ATOM 721 C C . ALA A 1 100 ? -7.313 7.576 1.484 1.00 53.53 100 ALA A C 1
ATOM 723 O O . ALA A 1 100 ? -8.221 7.289 2.258 1.00 53.53 100 ALA A O 1
ATOM 724 N N . ALA A 1 101 ? -7.287 7.069 0.245 1.00 57.00 101 ALA A N 1
ATOM 725 C CA . ALA A 1 101 ? -8.266 6.081 -0.198 1.00 57.00 101 ALA A CA 1
ATOM 726 C C . ALA A 1 101 ? -8.139 4.746 0.564 1.00 57.00 101 ALA A C 1
ATOM 728 O O . ALA A 1 101 ? -9.163 4.156 0.904 1.00 57.00 101 ALA A O 1
ATOM 729 N N . ALA A 1 102 ? -6.914 4.286 0.847 1.00 51.41 102 ALA A N 1
ATOM 730 C CA . ALA A 1 102 ? -6.645 3.080 1.634 1.00 51.41 102 ALA A CA 1
ATOM 731 C C . ALA A 1 102 ? -7.174 3.193 3.070 1.00 51.41 102 ALA A C 1
ATOM 733 O O . ALA A 1 102 ? -7.882 2.306 3.536 1.00 51.41 102 ALA A O 1
ATOM 734 N N . GLU A 1 103 ? -6.884 4.315 3.735 1.00 45.66 103 GLU A N 1
ATOM 735 C CA . GLU A 1 103 ? -7.324 4.630 5.102 1.00 45.66 103 GLU A CA 1
ATOM 736 C C . GLU A 1 103 ? -8.855 4.632 5.225 1.00 45.66 103 GLU A C 1
ATOM 738 O O . GLU A 1 103 ? -9.403 4.287 6.268 1.00 45.66 103 GLU A O 1
ATOM 743 N N . MET A 1 104 ? -9.567 4.957 4.142 1.00 45.47 104 MET A N 1
ATOM 744 C CA . MET A 1 104 ? -11.030 4.890 4.091 1.00 45.47 104 MET A CA 1
ATOM 745 C C . MET A 1 104 ? -11.591 3.489 3.791 1.00 45.47 104 MET A C 1
ATOM 747 O O . MET A 1 104 ? -12.810 3.327 3.717 1.00 45.47 104 MET A O 1
ATOM 751 N N . GLY A 1 105 ? -10.739 2.478 3.604 1.00 44.59 105 GLY A N 1
ATOM 752 C CA . GLY A 1 105 ? -11.140 1.102 3.306 1.00 44.59 105 GLY A CA 1
ATOM 753 C C . GLY A 1 105 ? -11.194 0.755 1.815 1.00 44.59 105 GLY A C 1
ATOM 754 O O . GLY A 1 105 ? -11.753 -0.281 1.449 1.00 44.59 105 GLY A O 1
ATOM 755 N N . ALA A 1 106 ? -10.626 1.583 0.928 1.00 43.41 106 ALA A N 1
ATOM 756 C CA . ALA A 1 106 ? -10.314 1.124 -0.424 1.00 43.41 106 ALA A CA 1
ATOM 757 C C . ALA A 1 106 ? -9.112 0.167 -0.378 1.00 43.41 106 ALA A C 1
ATOM 759 O O . ALA A 1 106 ? -8.290 0.237 0.527 1.00 43.41 106 ALA A O 1
ATOM 760 N N . LEU A 1 107 ? -8.977 -0.705 -1.378 1.00 52.25 107 LEU A N 1
ATOM 761 C CA . LEU A 1 107 ? -7.810 -1.582 -1.526 1.00 52.25 107 LEU A CA 1
ATOM 762 C C . LEU A 1 107 ? -6.902 -1.052 -2.652 1.00 52.25 107 LEU A C 1
ATOM 764 O O . LEU A 1 107 ? -7.108 -1.406 -3.823 1.00 52.25 107 LEU A O 1
ATOM 768 N N . PRO A 1 108 ? -5.906 -0.193 -2.358 1.00 43.81 108 PRO A N 1
ATOM 769 C CA . PRO A 1 108 ? -4.859 0.122 -3.317 1.00 43.81 108 PRO A CA 1
ATOM 770 C C . PRO A 1 108 ? -3.925 -1.083 -3.467 1.00 43.81 108 PRO A C 1
ATOM 772 O O . PRO A 1 108 ? -3.673 -1.818 -2.522 1.00 43.81 108 PRO A O 1
ATOM 775 N N . GLY A 1 109 ? -3.375 -1.294 -4.664 1.00 42.09 109 GLY A N 1
ATOM 776 C CA . GLY A 1 109 ? -2.307 -2.288 -4.849 1.00 42.09 109 GLY A CA 1
ATOM 777 C C . GLY A 1 109 ? -2.739 -3.685 -5.309 1.00 42.09 109 GLY A C 1
ATOM 778 O O . GLY A 1 109 ? -1.868 -4.512 -5.581 1.00 42.09 109 GLY A O 1
ATOM 779 N N . ALA A 1 110 ? -4.030 -3.931 -5.578 1.00 42.19 110 ALA A N 1
ATOM 780 C CA . ALA A 1 110 ? -4.486 -5.167 -6.244 1.00 42.19 110 ALA A CA 1
ATOM 781 C C . ALA A 1 110 ? -3.776 -5.425 -7.597 1.00 42.19 110 ALA A C 1
ATOM 783 O O . ALA A 1 110 ? -3.705 -6.556 -8.076 1.00 42.19 110 ALA A O 1
ATOM 784 N N . ALA A 1 111 ? -3.165 -4.389 -8.182 1.00 36.84 111 ALA A N 1
ATOM 785 C CA . ALA A 1 111 ? -2.290 -4.468 -9.348 1.00 36.84 111 ALA A CA 1
ATOM 786 C C . ALA A 1 111 ? -1.114 -5.461 -9.203 1.00 36.84 111 ALA A C 1
ATOM 788 O O . ALA A 1 111 ? -0.584 -5.905 -10.221 1.00 36.84 111 ALA A O 1
ATOM 789 N N . ARG A 1 112 ? -0.676 -5.811 -7.980 1.00 38.22 112 ARG A N 1
ATOM 790 C CA . ARG A 1 112 ? 0.333 -6.863 -7.742 1.00 38.22 112 ARG A CA 1
ATOM 791 C C . ARG A 1 112 ? -0.242 -8.261 -7.977 1.00 38.22 112 ARG A C 1
ATOM 793 O O . ARG A 1 112 ? 0.370 -9.042 -8.693 1.00 38.22 112 ARG A O 1
ATOM 800 N N . ILE A 1 113 ? -1.446 -8.534 -7.478 1.00 44.56 113 ILE A N 1
ATOM 801 C CA . ILE A 1 113 ? -2.126 -9.830 -7.628 1.00 44.56 113 ILE A CA 1
ATOM 802 C C . ILE A 1 113 ? -2.472 -10.105 -9.098 1.00 44.56 113 ILE A C 1
ATOM 804 O O . ILE A 1 113 ? -2.293 -11.223 -9.571 1.00 44.56 113 ILE A O 1
ATOM 808 N N . PHE A 1 114 ? -2.870 -9.076 -9.855 1.00 41.97 114 PHE A N 1
ATOM 809 C CA . PHE A 1 114 ? -3.089 -9.198 -11.302 1.00 41.97 114 PHE A CA 1
ATOM 810 C C . PHE A 1 114 ? -1.784 -9.350 -12.110 1.00 41.97 114 PHE A C 1
ATOM 812 O O . PHE A 1 114 ? -1.778 -10.079 -13.099 1.00 41.97 114 PHE A O 1
ATOM 819 N N . ARG A 1 115 ? -0.668 -8.735 -11.676 1.00 43.72 115 ARG A N 1
ATOM 820 C CA . ARG A 1 115 ? 0.667 -8.917 -12.292 1.00 43.72 115 ARG A CA 1
ATOM 821 C C . ARG A 1 115 ? 1.268 -10.295 -12.023 1.00 43.72 115 ARG A C 1
ATOM 823 O O . ARG A 1 115 ? 1.814 -10.900 -12.931 1.00 43.72 115 ARG A O 1
ATOM 830 N N . GLU A 1 116 ? 1.161 -10.794 -10.794 1.00 41.50 116 GLU A N 1
ATOM 831 C CA . GLU A 1 116 ? 1.646 -12.125 -10.397 1.00 41.50 116 GLU A CA 1
ATOM 832 C C . GLU A 1 116 ? 0.789 -13.262 -10.975 1.00 41.50 116 GLU A C 1
ATOM 834 O O . GLU A 1 116 ? 1.240 -14.400 -11.049 1.00 41.50 116 GLU A O 1
ATOM 839 N N . ALA A 1 117 ? -0.444 -12.960 -11.389 1.00 40.88 117 ALA A N 1
ATOM 840 C CA . ALA A 1 117 ? -1.329 -13.864 -12.119 1.00 40.88 117 ALA A CA 1
ATOM 841 C C . ALA A 1 117 ? -1.098 -13.853 -13.645 1.00 40.88 117 ALA A C 1
ATOM 843 O O . ALA A 1 117 ? -1.856 -14.495 -14.365 1.00 40.88 117 ALA A O 1
ATOM 844 N N . ASP A 1 118 ? -0.107 -13.100 -14.141 1.00 43.78 118 ASP A N 1
ATOM 845 C CA . ASP A 1 118 ? 0.179 -12.885 -15.570 1.00 43.78 118 ASP A CA 1
ATOM 846 C C . ASP A 1 118 ? -1.040 -12.379 -16.382 1.00 43.78 118 ASP A C 1
ATOM 848 O O . ASP A 1 118 ? -1.163 -12.551 -17.598 1.00 43.78 118 ASP A O 1
ATOM 852 N N . ILE A 1 119 ? -1.978 -11.709 -15.698 1.00 42.69 119 ILE A N 1
ATOM 853 C CA . ILE A 1 119 ? -3.154 -11.086 -16.306 1.00 42.69 119 ILE A CA 1
ATOM 854 C C . ILE A 1 119 ? -2.746 -9.683 -16.771 1.00 42.69 119 ILE A C 1
ATOM 856 O O . ILE A 1 119 ? -2.885 -8.682 -16.065 1.00 42.69 119 ILE A O 1
ATOM 860 N N . SER A 1 120 ? -2.212 -9.612 -17.993 1.00 38.75 120 SER A N 1
ATOM 861 C CA . SER A 1 120 ? -1.869 -8.348 -18.649 1.00 38.75 120 SER A CA 1
ATOM 862 C C . SER A 1 120 ? -3.123 -7.639 -19.171 1.00 38.75 120 SER A C 1
ATOM 864 O O . SER A 1 120 ? -3.749 -8.065 -20.142 1.00 38.75 120 SER A O 1
ATOM 866 N N . PHE A 1 121 ? -3.474 -6.511 -18.552 1.00 41.16 121 PHE A N 1
ATOM 867 C CA . PHE A 1 121 ? -4.568 -5.642 -19.008 1.00 41.16 121 PHE A CA 1
ATOM 868 C C . PHE A 1 121 ? -4.209 -4.781 -20.228 1.00 41.16 121 PHE A C 1
ATOM 870 O O . PHE A 1 121 ? -5.072 -4.091 -20.764 1.00 41.16 121 PHE A O 1
ATOM 877 N N . CYS A 1 122 ? -2.960 -4.831 -20.695 1.00 31.33 122 CYS A N 1
ATOM 878 C CA . CYS A 1 122 ? -2.503 -4.015 -21.818 1.00 31.33 122 CYS A CA 1
ATOM 879 C C . CYS A 1 122 ? -2.865 -4.616 -23.189 1.00 31.33 122 CYS A C 1
ATOM 881 O O . CYS A 1 122 ? -2.809 -3.904 -24.184 1.00 31.33 122 CYS A O 1
ATOM 883 N N . CYS A 1 123 ? -3.271 -5.893 -23.256 1.00 27.69 123 CYS A N 1
ATOM 884 C CA . CYS A 1 123 ? -3.556 -6.582 -24.520 1.00 27.69 123 CYS A CA 1
ATOM 885 C C . CYS A 1 123 ? -4.751 -7.552 -24.392 1.00 27.69 123 CYS A C 1
ATOM 887 O O . CYS A 1 123 ? -4.571 -8.771 -24.413 1.00 27.69 123 CYS A O 1
ATOM 889 N N . GLY A 1 124 ? -5.984 -7.039 -24.265 1.00 34.81 124 GLY A N 1
ATOM 890 C CA . GLY A 1 124 ? -7.182 -7.881 -24.433 1.00 34.81 124 GLY A CA 1
ATOM 891 C C . GLY A 1 124 ? -8.397 -7.580 -23.558 1.00 34.81 124 GLY A C 1
ATOM 892 O O . GLY A 1 124 ? -9.011 -8.524 -23.064 1.00 34.81 124 GLY A O 1
ATOM 893 N N . GLY A 1 125 ? -8.805 -6.315 -23.407 1.00 33.59 125 GLY A N 1
ATOM 894 C CA . GLY A 1 125 ? -10.037 -5.936 -22.685 1.00 33.59 125 GLY A CA 1
ATOM 895 C C . GLY A 1 125 ? -11.356 -6.321 -23.370 1.00 33.59 125 GLY A C 1
ATOM 896 O O . GLY A 1 125 ? -12.369 -5.658 -23.187 1.00 33.59 125 GLY A O 1
ATOM 897 N N . GLU A 1 126 ? -11.341 -7.382 -24.171 1.00 35.91 126 GLU A N 1
ATOM 898 C CA . GLU A 1 126 ? -12.523 -8.070 -24.699 1.00 35.91 126 GLU A CA 1
ATOM 899 C C . GLU A 1 126 ? -12.967 -9.221 -23.788 1.00 35.91 126 GLU A C 1
ATOM 901 O O . GLU A 1 126 ? -14.015 -9.813 -24.018 1.00 35.91 126 GLU A O 1
ATOM 906 N N . ARG A 1 127 ? -12.157 -9.554 -22.775 1.00 44.53 127 ARG A N 1
ATOM 907 C CA . ARG A 1 127 ? -12.341 -10.726 -21.921 1.00 44.53 127 ARG A CA 1
ATOM 908 C C . ARG A 1 127 ? -12.816 -10.327 -20.535 1.00 44.53 127 ARG A C 1
ATOM 910 O O . ARG A 1 127 ? -12.275 -9.415 -19.911 1.00 44.53 127 ARG A O 1
ATOM 917 N N . SER A 1 128 ? -13.808 -11.050 -20.040 1.00 48.88 128 SER A N 1
ATOM 918 C CA . SER A 1 128 ? -14.231 -10.982 -18.645 1.00 48.88 128 SER A CA 1
ATOM 919 C C . SER A 1 128 ? -13.089 -11.399 -17.702 1.00 48.88 128 SER A C 1
ATOM 921 O O . SER A 1 128 ? -12.193 -12.153 -18.081 1.00 48.88 128 SER A O 1
ATOM 923 N N . LEU A 1 129 ? -13.138 -10.961 -16.437 1.00 43.50 129 LEU A N 1
ATOM 924 C CA . LEU A 1 129 ? -12.196 -11.381 -15.382 1.00 43.50 129 LEU A CA 1
ATOM 925 C C . LEU A 1 129 ? -12.086 -12.917 -15.277 1.00 43.50 129 LEU A C 1
ATOM 927 O O . LEU A 1 129 ? -11.022 -13.453 -14.982 1.00 43.50 129 LEU A O 1
ATOM 931 N N . ARG A 1 130 ? -13.192 -13.614 -15.570 1.00 44.00 130 ARG A N 1
ATOM 932 C CA . ARG A 1 130 ? -13.294 -15.075 -15.652 1.00 44.00 130 ARG A CA 1
ATOM 933 C C . ARG A 1 130 ? -12.427 -15.649 -16.776 1.00 44.00 130 ARG A C 1
ATOM 935 O O . ARG A 1 130 ? -11.620 -16.530 -16.520 1.00 44.00 130 ARG A O 1
ATOM 942 N N . GLU A 1 131 ? -12.545 -15.117 -17.987 1.00 46.09 131 GLU A N 1
ATOM 943 C CA . GLU A 1 131 ? -11.785 -15.579 -19.160 1.00 46.09 131 GLU A CA 1
ATOM 944 C C . GLU A 1 131 ? -10.298 -15.195 -19.090 1.00 46.09 131 GLU A C 1
ATOM 946 O O . GLU A 1 131 ? -9.440 -15.909 -19.610 1.00 46.09 131 GLU A O 1
ATOM 951 N N . ALA A 1 132 ? -9.975 -14.069 -18.446 1.00 46.88 132 ALA A N 1
ATOM 952 C CA . ALA A 1 132 ? -8.597 -13.668 -18.173 1.00 46.88 132 ALA A CA 1
ATOM 953 C C . ALA A 1 132 ? -7.921 -14.611 -17.162 1.00 46.88 132 ALA A C 1
ATOM 955 O O . ALA A 1 132 ? -6.776 -15.006 -17.375 1.00 46.88 132 ALA A O 1
ATOM 956 N N . ALA A 1 133 ? -8.649 -15.024 -16.118 1.00 47.09 133 ALA A N 1
ATOM 957 C CA . ALA A 1 133 ? -8.191 -16.026 -15.161 1.00 47.09 133 ALA A CA 1
ATOM 958 C C . ALA A 1 133 ? -8.019 -17.406 -15.827 1.00 47.09 133 ALA A C 1
ATOM 960 O O . ALA A 1 133 ? -6.941 -17.988 -15.743 1.00 47.09 133 ALA A O 1
ATOM 961 N N . GLU A 1 134 ? -9.014 -17.888 -16.581 1.00 51.44 134 GLU A N 1
ATOM 962 C CA . GLU A 1 134 ? -8.970 -19.201 -17.248 1.00 51.44 134 GLU A CA 1
ATOM 963 C C . GLU A 1 134 ? -7.801 -19.333 -18.237 1.00 51.44 134 GLU A C 1
ATOM 965 O O . GLU A 1 134 ? -7.154 -20.378 -18.309 1.00 51.44 134 GLU A O 1
ATOM 970 N N . LYS A 1 135 ? -7.474 -18.263 -18.971 1.00 48.19 135 LYS A N 1
ATOM 971 C CA . LYS A 1 135 ? -6.364 -18.260 -19.936 1.00 48.19 135 LYS A CA 1
ATOM 972 C C . LYS A 1 135 ? -4.982 -18.203 -19.277 1.00 48.19 135 LYS A C 1
ATOM 974 O O . LYS A 1 135 ? -4.030 -18.737 -19.838 1.00 48.19 135 LYS A O 1
ATOM 979 N N . ALA A 1 136 ? -4.884 -17.598 -18.094 1.00 48.06 136 ALA A N 1
ATOM 980 C CA . ALA A 1 136 ? -3.703 -17.671 -17.236 1.00 48.06 136 ALA A CA 1
ATOM 981 C C . ALA A 1 136 ? -3.595 -19.022 -16.492 1.00 48.06 136 ALA A C 1
ATOM 983 O O . ALA A 1 136 ? -2.708 -19.209 -15.664 1.00 48.06 136 ALA A O 1
ATOM 984 N N . GLY A 1 137 ? -4.503 -19.972 -16.763 1.00 47.78 137 GLY A N 1
ATOM 985 C CA . GLY A 1 137 ? -4.566 -21.264 -16.079 1.00 47.78 137 GLY A CA 1
ATOM 986 C C . GLY A 1 137 ? -5.071 -21.167 -14.637 1.00 47.78 137 GLY A C 1
ATOM 987 O O . GLY A 1 137 ? -4.919 -22.112 -13.865 1.00 47.78 137 GLY A O 1
ATOM 988 N N . LEU A 1 138 ? -5.664 -20.033 -14.258 1.00 51.09 138 LEU A N 1
ATOM 989 C CA . LEU A 1 138 ? -6.110 -19.729 -12.906 1.00 51.09 138 LEU A CA 1
ATOM 990 C C . LEU A 1 138 ? -7.628 -19.849 -12.802 1.00 51.09 138 LEU A C 1
ATOM 992 O O . LEU A 1 138 ? -8.396 -19.329 -13.606 1.00 51.09 138 LEU A O 1
ATOM 996 N N . ASN A 1 139 ? -8.089 -20.513 -11.753 1.00 53.78 139 ASN A N 1
ATOM 997 C CA . ASN A 1 139 ? -9.505 -20.532 -11.428 1.00 53.78 139 ASN A CA 1
ATOM 998 C C . ASN A 1 139 ? -9.903 -19.151 -10.860 1.00 53.78 139 ASN A C 1
ATOM 1000 O O . ASN A 1 139 ? -9.224 -18.631 -9.977 1.00 53.78 139 ASN A O 1
ATOM 1004 N N . LEU A 1 140 ? -10.997 -18.546 -11.337 1.00 45.59 140 LEU A N 1
ATOM 1005 C CA . LEU A 1 140 ? -11.513 -17.268 -10.817 1.00 45.59 140 LEU A CA 1
ATOM 1006 C C . LEU A 1 140 ? -11.723 -17.309 -9.295 1.00 45.59 140 LEU A C 1
ATOM 1008 O O . LEU A 1 140 ? -11.453 -16.320 -8.614 1.00 45.59 140 LEU A O 1
ATOM 1012 N N . THR A 1 141 ? -12.142 -18.465 -8.775 1.00 48.81 141 THR A N 1
ATOM 1013 C CA . THR A 1 141 ? -12.230 -18.741 -7.341 1.00 48.81 141 THR A CA 1
ATOM 1014 C C . THR A 1 141 ? -10.861 -18.637 -6.685 1.00 48.81 141 THR A C 1
ATOM 1016 O O . THR A 1 141 ? -10.768 -17.989 -5.670 1.00 48.81 141 THR A O 1
ATOM 1019 N N . VAL A 1 142 ? -9.773 -19.127 -7.286 1.00 49.53 142 VAL A N 1
ATOM 1020 C CA . VAL A 1 142 ? -8.405 -18.980 -6.744 1.00 49.53 142 VAL A CA 1
ATOM 1021 C C . VAL A 1 142 ? -7.944 -17.521 -6.721 1.00 49.53 142 VAL A C 1
ATOM 1023 O O . VAL A 1 142 ? -7.261 -17.122 -5.792 1.00 49.53 142 VAL A O 1
ATOM 1026 N N . LEU A 1 143 ? -8.309 -16.693 -7.703 1.00 48.88 143 LEU A N 1
ATOM 1027 C CA . LEU A 1 143 ? -7.938 -15.271 -7.710 1.00 48.88 143 LEU A CA 1
ATOM 1028 C C . LEU A 1 143 ? -8.696 -14.467 -6.644 1.00 48.88 143 LEU A C 1
ATOM 1030 O O . LEU A 1 143 ? -8.102 -13.648 -5.945 1.00 48.88 143 LEU A O 1
ATOM 1034 N N . THR A 1 144 ? -10.001 -14.715 -6.517 1.00 48.16 144 THR A N 1
ATOM 1035 C CA . THR A 1 144 ? -10.818 -14.114 -5.451 1.00 48.16 144 THR A CA 1
ATOM 1036 C C . THR A 1 144 ? -10.445 -14.670 -4.083 1.00 48.16 144 THR A C 1
ATOM 1038 O O . THR A 1 144 ? -10.342 -13.886 -3.154 1.00 48.16 144 THR A O 1
ATOM 1041 N N . THR A 1 145 ? -10.129 -15.961 -3.979 1.00 49.31 145 THR A N 1
ATOM 1042 C CA . THR A 1 145 ? -9.551 -16.595 -2.790 1.00 49.31 145 THR A CA 1
ATOM 1043 C C . THR A 1 145 ? -8.195 -15.997 -2.465 1.00 49.31 145 THR A C 1
ATOM 1045 O O . THR A 1 145 ? -8.029 -15.632 -1.337 1.00 49.31 145 THR A O 1
ATOM 1048 N N . ARG A 1 146 ? -7.274 -15.720 -3.394 1.00 48.25 146 ARG A N 1
ATOM 1049 C CA . ARG A 1 146 ? -5.989 -15.062 -3.063 1.00 48.25 146 ARG A CA 1
ATOM 1050 C C . ARG A 1 146 ? -6.140 -13.620 -2.574 1.00 48.25 146 ARG A C 1
ATOM 1052 O O . ARG A 1 146 ? -5.380 -13.183 -1.718 1.00 48.25 146 ARG A O 1
ATOM 1059 N N . LEU A 1 147 ? -7.086 -12.871 -3.141 1.00 47.78 147 LEU A N 1
ATOM 1060 C CA . LEU A 1 147 ? -7.450 -11.536 -2.652 1.00 47.78 147 LEU A CA 1
ATOM 1061 C C . LEU A 1 147 ? -8.070 -11.623 -1.254 1.00 47.78 147 LEU A C 1
ATOM 1063 O O . LEU A 1 147 ? -7.736 -10.823 -0.389 1.00 47.78 147 LEU A O 1
ATOM 1067 N N . GLN A 1 148 ? -8.935 -12.614 -1.049 1.00 47.12 148 GLN A N 1
ATOM 1068 C CA . GLN A 1 148 ? -9.587 -12.892 0.220 1.00 47.12 148 GLN A CA 1
ATOM 1069 C C . GLN A 1 148 ? -8.629 -13.517 1.242 1.00 47.12 148 GLN A C 1
ATOM 1071 O O . GLN A 1 148 ? -8.755 -13.187 2.395 1.00 47.12 148 GLN A O 1
ATOM 1076 N N . ASP A 1 149 ? -7.626 -14.301 0.850 1.00 48.72 149 ASP A N 1
ATOM 1077 C CA . ASP A 1 149 ? -6.614 -14.962 1.684 1.00 48.72 149 ASP A CA 1
ATOM 1078 C C . ASP A 1 149 ? -5.613 -13.938 2.199 1.00 48.72 149 ASP A C 1
ATOM 1080 O O . ASP A 1 149 ? -5.069 -14.100 3.275 1.00 48.72 149 ASP A O 1
ATOM 1084 N N . LEU A 1 150 ? -5.341 -12.874 1.442 1.00 49.97 150 LEU A N 1
ATOM 1085 C CA . LEU A 1 150 ? -4.484 -11.786 1.911 1.00 49.97 150 LEU A CA 1
ATOM 1086 C C . LEU A 1 150 ? -5.202 -10.964 2.994 1.00 49.97 150 LEU A C 1
ATOM 1088 O O . LEU A 1 150 ? -4.581 -10.516 3.952 1.00 49.97 150 LEU A O 1
ATOM 1092 N N . ILE A 1 151 ? -6.522 -10.829 2.853 1.00 46.75 151 ILE A N 1
ATOM 1093 C CA . ILE A 1 151 ? -7.418 -10.204 3.833 1.00 46.75 151 ILE A CA 1
ATOM 1094 C C . ILE A 1 151 ? -7.649 -11.143 5.034 1.00 46.75 151 ILE A C 1
ATOM 1096 O O . ILE A 1 151 ? -7.586 -10.715 6.182 1.00 46.75 151 ILE A O 1
ATOM 1100 N N . ASP A 1 152 ? -7.856 -12.432 4.778 1.00 44.03 152 ASP A N 1
ATOM 1101 C CA . ASP A 1 152 ? -8.176 -13.462 5.760 1.00 44.03 152 ASP A CA 1
ATOM 1102 C C . ASP A 1 152 ? -6.925 -13.926 6.506 1.00 44.03 152 ASP A C 1
ATOM 1104 O O . ASP A 1 152 ? -7.031 -14.190 7.687 1.00 44.03 152 ASP A O 1
ATOM 1108 N N . ALA A 1 153 ? -5.731 -13.984 5.912 1.00 45.28 153 ALA A N 1
ATOM 1109 C CA . ALA A 1 153 ? -4.500 -14.334 6.633 1.00 45.28 153 ALA A CA 1
ATOM 1110 C C . ALA A 1 153 ? -4.117 -13.257 7.656 1.00 45.28 153 ALA A C 1
ATOM 1112 O O . ALA A 1 153 ? -3.679 -13.584 8.755 1.00 45.28 153 ALA A O 1
ATOM 1113 N N . ALA A 1 154 ? -4.338 -11.979 7.329 1.00 44.62 154 ALA A N 1
ATOM 1114 C CA . ALA A 1 154 ? -4.142 -10.883 8.273 1.00 44.62 154 ALA A CA 1
ATOM 1115 C C . ALA A 1 154 ? -5.186 -10.890 9.411 1.00 44.62 154 ALA A C 1
ATOM 1117 O O . ALA A 1 154 ? -4.882 -10.450 10.517 1.00 44.62 154 ALA A O 1
ATOM 1118 N N . ALA A 1 155 ? -6.398 -11.404 9.158 1.00 46.62 155 ALA A N 1
ATOM 1119 C CA . ALA A 1 155 ? -7.524 -11.370 10.099 1.00 46.62 155 ALA A CA 1
ATOM 1120 C C . ALA A 1 155 ? -7.814 -12.698 10.840 1.00 46.62 155 ALA A C 1
ATOM 1122 O O . ALA A 1 155 ? -8.393 -12.665 11.921 1.00 46.62 155 ALA A O 1
ATOM 1123 N N . GLN A 1 156 ? -7.448 -13.864 10.297 1.00 44.47 156 GLN A N 1
ATOM 1124 C CA . GLN A 1 156 ? -7.718 -15.193 10.876 1.00 44.47 156 GLN A CA 1
ATOM 1125 C C . GLN A 1 156 ? -6.691 -15.603 11.934 1.00 44.47 156 GLN A C 1
ATOM 1127 O O . GLN A 1 156 ? -7.033 -16.371 12.830 1.00 44.47 156 GLN A O 1
ATOM 1132 N N . GLU A 1 157 ? -5.448 -15.121 11.849 1.00 52.31 157 GLU A N 1
ATOM 1133 C CA . GLU A 1 157 ? -4.413 -15.393 12.861 1.00 52.31 157 GLU A CA 1
ATOM 1134 C C . GLU A 1 157 ? -4.389 -14.353 13.988 1.00 52.31 157 GLU A C 1
ATOM 1136 O O . GLU A 1 157 ? -3.773 -14.590 15.031 1.00 52.31 157 GLU A O 1
ATOM 1141 N N . ALA A 1 158 ? -5.061 -13.216 13.795 1.00 59.03 158 ALA A N 1
ATOM 1142 C CA . ALA A 1 158 ? -5.106 -12.129 14.755 1.00 59.03 158 ALA A CA 1
ATOM 1143 C C . ALA A 1 158 ? -6.122 -12.439 15.872 1.00 59.03 158 ALA A C 1
ATOM 1145 O O . ALA A 1 158 ? -7.310 -12.633 15.596 1.00 59.03 158 ALA A O 1
ATOM 1146 N N . PRO A 1 159 ? -5.694 -12.487 17.144 1.00 74.94 159 PRO A N 1
ATOM 1147 C CA . PRO A 1 159 ? -6.610 -12.676 18.259 1.00 74.94 159 PRO A CA 1
ATOM 1148 C C . PRO A 1 159 ? -7.656 -11.558 18.330 1.00 74.94 159 PRO A C 1
ATOM 1150 O O . PRO A 1 159 ? -7.359 -10.396 18.067 1.00 74.94 159 PRO A O 1
ATOM 1153 N N . SER A 1 160 ? -8.888 -11.900 18.711 1.00 76.62 160 SER A N 1
ATOM 1154 C CA . SER A 1 160 ? -9.978 -10.922 18.821 1.00 76.62 160 SER A CA 1
ATOM 1155 C C . SER A 1 160 ? -9.916 -10.081 20.093 1.00 76.62 160 SER A C 1
ATOM 1157 O O . SER A 1 160 ? -10.501 -9.003 20.135 1.00 76.62 160 SER A O 1
ATOM 1159 N N . GLU A 1 161 ? -9.267 -10.589 21.144 1.00 85.88 161 GLU A N 1
ATOM 1160 C CA . GLU A 1 161 ? -9.103 -9.863 22.401 1.00 85.88 161 GLU A CA 1
ATOM 1161 C C . GLU A 1 161 ? -7.913 -8.908 22.310 1.00 85.88 161 GLU A C 1
ATOM 1163 O O . GLU A 1 161 ? -6.810 -9.308 21.939 1.00 85.88 161 GLU A O 1
ATOM 1168 N N . THR A 1 162 ? -8.123 -7.649 22.698 1.00 88.38 162 THR A N 1
ATOM 1169 C CA . THR A 1 162 ? -7.119 -6.577 22.625 1.00 88.38 162 THR A CA 1
ATOM 1170 C C . THR A 1 162 ? -5.756 -6.949 23.233 1.00 88.38 162 THR A C 1
ATOM 1172 O O . THR A 1 162 ? -4.744 -6.666 22.591 1.00 88.38 162 THR A O 1
ATOM 1175 N N . PRO A 1 163 ? -5.660 -7.617 24.406 1.00 89.12 163 PRO A N 1
ATOM 1176 C CA . PRO A 1 163 ? -4.363 -8.014 24.958 1.00 89.12 163 PRO A CA 1
ATOM 1177 C C . PRO A 1 163 ? -3.610 -9.026 24.094 1.00 89.12 163 PRO A C 1
ATOM 1179 O O . PRO A 1 163 ? -2.398 -8.898 23.906 1.00 89.12 163 PRO A O 1
ATOM 1182 N N . ASP A 1 164 ? -4.323 -10.002 23.538 1.00 85.62 164 ASP A N 1
ATOM 1183 C CA . ASP A 1 164 ? -3.730 -11.023 22.681 1.00 85.62 164 ASP A CA 1
ATOM 1184 C C . ASP A 1 164 ? -3.386 -10.453 21.299 1.00 85.62 164 ASP A C 1
ATOM 1186 O O . ASP A 1 164 ? -2.366 -10.826 20.721 1.00 85.62 164 ASP A O 1
ATOM 1190 N N . LEU A 1 165 ? -4.186 -9.508 20.791 1.00 87.31 165 LEU A N 1
ATOM 1191 C CA . LEU A 1 165 ? -3.923 -8.789 19.547 1.00 87.31 165 LEU A CA 1
ATOM 1192 C C . LEU A 1 165 ? -2.647 -7.949 19.640 1.00 87.31 165 LEU A C 1
ATOM 1194 O O . LEU A 1 165 ? -1.798 -8.031 18.759 1.00 87.31 165 LEU A O 1
ATOM 1198 N N . ILE A 1 166 ? -2.471 -7.205 20.736 1.00 91.12 166 ILE A N 1
ATOM 1199 C CA . ILE A 1 166 ? -1.234 -6.463 21.021 1.00 91.12 166 ILE A CA 1
ATOM 1200 C C . ILE A 1 166 ? -0.043 -7.425 21.084 1.00 91.12 166 ILE A C 1
ATOM 1202 O O . ILE A 1 166 ? 0.984 -7.196 20.446 1.00 91.12 166 ILE A O 1
ATOM 1206 N N . ALA A 1 167 ? -0.172 -8.536 21.817 1.00 86.50 167 ALA A N 1
ATOM 1207 C CA . ALA A 1 167 ? 0.895 -9.529 21.912 1.00 86.50 167 ALA A CA 1
ATOM 1208 C C . ALA A 1 167 ? 1.226 -10.168 20.552 1.00 86.50 167 ALA A C 1
ATOM 1210 O O . ALA A 1 167 ? 2.392 -10.464 20.278 1.00 86.50 167 ALA A O 1
ATOM 1211 N N . HIS A 1 168 ? 0.216 -10.380 19.705 1.00 85.69 168 HIS A N 1
ATOM 1212 C CA . HIS A 1 168 ? 0.387 -10.841 18.333 1.00 85.69 168 HIS A CA 1
ATOM 1213 C C . HIS A 1 168 ? 1.120 -9.796 17.493 1.00 85.69 168 HIS A C 1
ATOM 1215 O O . HIS A 1 168 ? 2.088 -10.157 16.835 1.00 85.69 168 HIS A O 1
ATOM 1221 N N . ILE A 1 169 ? 0.725 -8.521 17.552 1.00 87.56 169 ILE A N 1
ATOM 1222 C CA . ILE A 1 169 ? 1.355 -7.443 16.780 1.00 87.56 169 ILE A CA 1
ATOM 1223 C C . ILE A 1 169 ? 2.851 -7.347 17.080 1.00 87.56 169 ILE A C 1
ATOM 1225 O O . ILE A 1 169 ? 3.675 -7.406 16.164 1.00 87.56 169 ILE A O 1
ATOM 1229 N N . VAL A 1 170 ? 3.211 -7.338 18.364 1.00 90.12 170 VAL A N 1
ATOM 1230 C CA . VAL A 1 170 ? 4.616 -7.286 18.784 1.00 90.12 170 VAL A CA 1
ATOM 1231 C C . VAL A 1 170 ? 5.393 -8.503 18.264 1.00 90.12 170 VAL A C 1
ATOM 1233 O O . VAL A 1 170 ? 6.415 -8.355 17.600 1.00 90.12 170 VAL A O 1
ATOM 1236 N N . ARG A 1 171 ? 4.890 -9.723 18.491 1.00 79.06 171 ARG A N 1
ATOM 1237 C CA . ARG A 1 171 ? 5.627 -10.953 18.136 1.00 79.06 171 ARG A CA 1
ATOM 1238 C C . ARG A 1 171 ? 5.672 -11.232 16.634 1.00 79.06 171 ARG A C 1
ATOM 1240 O O . ARG A 1 171 ? 6.678 -11.716 16.122 1.00 79.06 171 ARG A O 1
ATOM 1247 N N . ARG A 1 172 ? 4.564 -11.012 15.925 1.00 80.44 172 ARG A N 1
ATOM 1248 C CA . ARG A 1 172 ? 4.421 -11.362 14.505 1.00 80.44 172 ARG A CA 1
ATOM 1249 C C . ARG A 1 172 ? 4.931 -10.265 13.585 1.00 80.44 172 ARG A C 1
ATOM 1251 O O . ARG A 1 172 ? 5.436 -10.599 12.515 1.00 80.44 172 ARG A O 1
ATOM 1258 N N . TYR A 1 173 ? 4.801 -8.999 13.971 1.00 84.88 173 TYR A N 1
ATOM 1259 C CA . TYR A 1 173 ? 5.190 -7.876 13.125 1.00 84.88 173 TYR A CA 1
ATOM 1260 C C . TYR A 1 173 ? 6.411 -7.154 13.681 1.00 84.88 173 TYR A C 1
ATOM 1262 O O . TYR A 1 173 ? 7.433 -7.168 13.001 1.00 84.88 173 TYR A O 1
ATOM 1270 N N . HIS A 1 174 ? 6.384 -6.617 14.907 1.00 92.00 174 HIS A N 1
ATOM 1271 C CA . HIS A 1 174 ? 7.493 -5.780 15.396 1.00 92.00 174 HIS A CA 1
ATOM 1272 C C . HIS A 1 174 ? 8.823 -6.541 15.435 1.00 92.00 174 HIS A C 1
ATOM 1274 O O . HIS A 1 174 ? 9.801 -6.127 14.804 1.00 92.00 174 HIS A O 1
ATOM 1280 N N . ASP A 1 175 ? 8.844 -7.696 16.107 1.00 77.12 175 ASP A N 1
ATOM 1281 C CA . ASP A 1 175 ? 10.032 -8.551 16.201 1.00 77.12 175 ASP A CA 1
ATOM 1282 C C . ASP A 1 175 ? 10.509 -8.988 14.806 1.00 77.12 175 ASP A C 1
ATOM 1284 O O . ASP A 1 175 ? 11.697 -8.909 14.483 1.00 77.12 175 ASP A O 1
ATOM 1288 N N . THR A 1 176 ? 9.568 -9.366 13.935 1.00 78.62 176 THR A N 1
ATOM 1289 C CA . THR A 1 176 ? 9.870 -9.813 12.567 1.00 78.62 176 THR A CA 1
ATOM 1290 C C . THR A 1 176 ? 10.472 -8.688 11.727 1.00 78.62 176 THR A C 1
ATOM 1292 O O . THR A 1 176 ? 11.477 -8.904 11.055 1.00 78.62 176 THR A O 1
ATOM 1295 N N . HIS A 1 177 ? 9.929 -7.471 11.782 1.00 86.81 177 HIS A N 1
ATOM 1296 C CA . HIS A 1 177 ? 10.467 -6.326 11.049 1.00 86.81 177 HIS A CA 1
ATOM 1297 C C . HIS A 1 177 ? 11.896 -5.999 11.483 1.00 86.81 177 HIS A C 1
ATOM 1299 O O . HIS A 1 177 ? 12.751 -5.765 10.624 1.00 86.81 177 HIS A O 1
ATOM 1305 N N . ARG A 1 178 ? 12.184 -6.029 12.794 1.00 86.69 178 ARG A N 1
ATOM 1306 C CA . ARG A 1 178 ? 13.538 -5.794 13.325 1.00 86.69 178 ARG A CA 1
ATOM 1307 C C . ARG A 1 178 ? 14.533 -6.831 12.797 1.00 86.69 178 ARG A C 1
ATOM 1309 O O . ARG A 1 178 ? 15.614 -6.461 12.330 1.00 86.69 178 ARG A O 1
ATOM 1316 N N . GLU A 1 179 ? 14.168 -8.112 12.822 1.00 75.06 179 GLU A N 1
ATOM 1317 C CA . GLU A 1 179 ? 15.002 -9.200 12.296 1.00 75.06 179 GLU A CA 1
ATOM 1318 C C . GLU A 1 179 ? 15.214 -9.092 10.778 1.00 75.06 179 GLU A C 1
ATOM 1320 O O . GLU A 1 179 ? 16.350 -9.150 10.292 1.00 75.06 179 GLU A O 1
ATOM 1325 N N . GLU A 1 180 ? 14.136 -8.884 10.020 1.00 76.94 180 GLU A N 1
ATOM 1326 C CA . GLU A 1 180 ? 14.175 -8.787 8.562 1.00 76.94 180 GLU A CA 1
ATOM 1327 C C . GLU A 1 180 ? 15.005 -7.603 8.087 1.00 76.94 180 GLU A C 1
ATOM 1329 O O . GLU A 1 180 ? 15.857 -7.759 7.212 1.00 76.94 180 GLU A O 1
ATOM 1334 N N . LEU A 1 181 ? 14.819 -6.423 8.680 1.00 88.88 181 LEU A N 1
ATOM 1335 C CA . LEU A 1 181 ? 15.616 -5.242 8.352 1.00 88.88 181 LEU A CA 1
ATOM 1336 C C . LEU A 1 181 ? 17.085 -5.434 8.742 1.00 88.88 181 LEU A C 1
ATOM 1338 O O . LEU A 1 181 ? 17.973 -5.013 7.995 1.00 88.88 181 LEU A O 1
ATOM 1342 N N . GLY A 1 182 ? 17.357 -6.137 9.846 1.00 78.69 182 GLY A N 1
ATOM 1343 C CA . GLY A 1 182 ? 18.706 -6.548 10.239 1.00 78.69 182 GLY A CA 1
ATOM 1344 C C . GLY A 1 182 ? 19.408 -7.418 9.189 1.00 78.69 182 GLY A C 1
ATOM 1345 O O . GLY A 1 182 ? 20.619 -7.297 8.998 1.00 78.69 182 GLY A O 1
ATOM 1346 N N . PHE A 1 183 ? 18.656 -8.246 8.460 1.00 75.94 183 PHE A N 1
ATOM 1347 C CA . PHE A 1 183 ? 19.173 -9.083 7.375 1.00 75.94 183 PHE A CA 1
ATOM 1348 C C . PHE A 1 183 ? 19.233 -8.364 6.015 1.00 75.94 183 PHE A C 1
ATOM 1350 O O . PHE A 1 183 ? 20.222 -8.481 5.284 1.00 75.94 183 PHE A O 1
ATOM 1357 N N . LEU A 1 184 ? 18.186 -7.615 5.661 1.00 81.44 184 LEU A N 1
ATOM 1358 C CA . LEU A 1 184 ? 18.019 -7.018 4.335 1.00 81.44 184 LEU A CA 1
ATOM 1359 C C . LEU A 1 184 ? 18.934 -5.813 4.111 1.00 81.44 184 LEU A C 1
ATOM 1361 O O . LEU A 1 184 ? 19.433 -5.648 2.999 1.00 81.44 184 LEU A O 1
ATOM 1365 N N . ILE A 1 185 ? 19.217 -5.008 5.141 1.00 93.62 185 ILE A N 1
ATOM 1366 C CA . ILE A 1 185 ? 20.101 -3.836 5.019 1.00 93.62 185 ILE A CA 1
ATOM 1367 C C . ILE A 1 185 ? 21.530 -4.244 4.593 1.00 93.62 185 ILE A C 1
ATOM 1369 O O . ILE A 1 185 ? 22.020 -3.716 3.590 1.00 93.62 185 ILE A O 1
ATOM 1373 N N . PRO A 1 186 ? 22.216 -5.201 5.257 1.00 78.44 186 PRO A N 1
ATOM 1374 C CA . PRO A 1 186 ? 23.529 -5.671 4.803 1.00 78.44 186 PRO A CA 1
ATOM 1375 C C . PRO A 1 186 ? 23.510 -6.301 3.405 1.00 78.44 186 PRO A C 1
ATOM 1377 O O . PRO A 1 186 ? 24.485 -6.187 2.656 1.00 78.44 186 PRO A O 1
ATOM 1380 N N . LEU A 1 187 ? 22.417 -6.984 3.048 1.00 73.38 187 LEU A N 1
ATOM 1381 C CA . LEU A 1 187 ? 22.271 -7.620 1.742 1.00 73.38 187 LEU A CA 1
ATOM 1382 C C . LEU A 1 187 ? 22.083 -6.584 0.624 1.00 73.38 187 LEU A C 1
ATOM 1384 O O . LEU A 1 187 ? 22.730 -6.705 -0.416 1.00 73.38 187 LEU A O 1
ATOM 1388 N N . ALA A 1 188 ? 21.280 -5.542 0.861 1.00 92.88 188 ALA A N 1
ATOM 1389 C CA . ALA A 1 188 ? 21.139 -4.393 -0.031 1.00 92.88 188 ALA A CA 1
ATOM 1390 C C . ALA A 1 188 ? 22.483 -3.702 -0.261 1.00 92.88 188 ALA A C 1
ATOM 1392 O O . ALA A 1 188 ? 22.883 -3.509 -1.407 1.00 92.88 188 ALA A O 1
ATOM 1393 N N . HIS A 1 189 ? 23.240 -3.457 0.813 1.00 94.00 189 HIS A N 1
ATOM 1394 C CA . HIS A 1 189 ? 24.557 -2.834 0.715 1.00 94.00 189 HIS A CA 1
ATOM 1395 C C . HIS A 1 189 ? 25.521 -3.650 -0.153 1.00 94.00 189 HIS A C 1
ATOM 1397 O O . HIS A 1 189 ? 26.256 -3.100 -0.976 1.00 94.00 189 HIS A O 1
ATOM 1403 N N . ARG A 1 190 ? 25.495 -4.982 -0.015 1.00 81.62 190 ARG A N 1
ATOM 1404 C CA . ARG A 1 190 ? 26.298 -5.882 -0.851 1.00 81.62 190 ARG A CA 1
ATOM 1405 C C . ARG A 1 190 ? 25.880 -5.819 -2.318 1.00 81.62 190 ARG A C 1
ATOM 1407 O O . ARG A 1 190 ? 26.758 -5.774 -3.174 1.00 81.62 190 ARG A O 1
ATOM 1414 N N . VAL A 1 191 ? 24.578 -5.836 -2.606 1.00 87.81 191 VAL A N 1
ATOM 1415 C CA . VAL A 1 191 ? 24.061 -5.758 -3.981 1.00 87.81 191 VAL A CA 1
ATOM 1416 C C . VAL A 1 191 ? 24.451 -4.428 -4.623 1.00 87.81 191 VAL A C 1
ATOM 1418 O O . VAL A 1 191 ? 25.002 -4.446 -5.716 1.00 87.81 191 VAL A O 1
ATOM 1421 N N . GLU A 1 192 ? 24.280 -3.304 -3.925 1.00 94.81 192 GLU A N 1
ATOM 1422 C CA . GLU A 1 192 ? 24.709 -1.985 -4.412 1.00 94.81 192 GLU A CA 1
ATOM 1423 C C . GLU A 1 192 ? 26.219 -1.904 -4.649 1.00 94.81 192 GLU A C 1
ATOM 1425 O O . GLU A 1 192 ? 26.657 -1.348 -5.648 1.00 94.81 192 GLU A O 1
ATOM 1430 N N . THR A 1 193 ? 27.028 -2.487 -3.763 1.00 92.31 193 THR A N 1
ATOM 1431 C CA . THR A 1 193 ? 28.493 -2.437 -3.892 1.00 92.31 193 THR A CA 1
ATOM 1432 C C . THR A 1 193 ? 28.998 -3.298 -5.050 1.00 92.31 193 THR A C 1
ATOM 1434 O O . THR A 1 193 ? 29.897 -2.892 -5.778 1.00 92.31 193 THR A O 1
ATOM 1437 N N . VAL A 1 194 ? 28.446 -4.503 -5.216 1.00 90.19 194 VAL A N 1
ATOM 1438 C CA . VAL A 1 194 ? 28.896 -5.463 -6.239 1.00 90.19 194 VAL A CA 1
ATOM 1439 C C . VAL A 1 194 ? 28.342 -5.122 -7.620 1.00 90.19 194 VAL A C 1
ATOM 1441 O O . VAL A 1 194 ? 29.018 -5.351 -8.619 1.00 90.19 194 VAL A O 1
ATOM 1444 N N . HIS A 1 195 ? 27.121 -4.595 -7.683 1.00 90.62 195 HIS A N 1
ATOM 1445 C CA . HIS A 1 195 ? 26.426 -4.311 -8.934 1.00 90.62 195 HIS A CA 1
ATOM 1446 C C . HIS A 1 195 ? 26.294 -2.817 -9.223 1.00 90.62 195 HIS A C 1
ATOM 1448 O O . HIS A 1 195 ? 25.525 -2.470 -10.102 1.00 90.62 195 HIS A O 1
ATOM 1454 N N . GLY A 1 196 ? 27.026 -1.933 -8.541 1.00 86.75 196 GLY A N 1
ATOM 1455 C CA . GLY A 1 196 ? 26.851 -0.480 -8.674 1.00 86.75 196 GLY A CA 1
ATOM 1456 C C . GLY A 1 196 ? 27.025 0.081 -10.092 1.00 86.75 196 GLY A C 1
ATOM 1457 O O . GLY A 1 196 ? 26.456 1.123 -10.396 1.00 86.75 196 GLY A O 1
ATOM 1458 N N . ASP A 1 197 ? 27.748 -0.631 -10.961 1.00 89.12 197 ASP A N 1
ATOM 1459 C CA . ASP A 1 197 ? 27.930 -0.282 -12.378 1.00 89.12 197 ASP A CA 1
ATOM 1460 C C . ASP A 1 197 ? 26.829 -0.849 -13.303 1.00 89.12 197 ASP A C 1
ATOM 1462 O O . ASP A 1 197 ? 26.870 -0.642 -14.514 1.00 89.12 197 ASP A O 1
ATOM 1466 N N . HIS A 1 198 ? 25.869 -1.612 -12.771 1.00 88.56 198 HIS A N 1
ATOM 1467 C CA . HIS A 1 198 ? 24.748 -2.165 -13.532 1.00 88.56 198 HIS A CA 1
ATOM 1468 C C . HIS A 1 198 ? 23.623 -1.128 -13.652 1.00 88.56 198 HIS A C 1
ATOM 1470 O O . HIS A 1 198 ? 23.204 -0.559 -12.648 1.00 88.56 198 HIS A O 1
ATOM 1476 N N . ASP A 1 199 ? 23.072 -0.939 -14.854 1.00 86.69 199 ASP A N 1
ATOM 1477 C CA . ASP A 1 199 ? 22.065 0.103 -15.130 1.00 86.69 199 ASP A CA 1
ATOM 1478 C C . ASP A 1 199 ? 20.798 -0.013 -14.259 1.00 86.69 199 ASP A C 1
ATOM 1480 O O . ASP A 1 199 ? 20.190 0.990 -13.900 1.00 86.69 199 ASP A O 1
ATOM 1484 N N . GLU A 1 200 ? 20.410 -1.240 -13.899 1.00 86.75 200 GLU A N 1
ATOM 1485 C CA . GLU A 1 200 ? 19.254 -1.533 -13.029 1.00 86.75 200 GLU A CA 1
ATOM 1486 C C . GLU A 1 200 ? 19.619 -1.703 -11.539 1.00 86.75 200 GLU A C 1
ATOM 1488 O O . GLU A 1 200 ? 18.817 -2.214 -10.756 1.00 86.75 200 GLU A O 1
ATOM 1493 N N . ALA A 1 201 ? 20.845 -1.363 -11.125 1.00 90.06 201 ALA A N 1
ATOM 1494 C CA . ALA A 1 201 ? 21.266 -1.517 -9.733 1.00 90.06 201 ALA A CA 1
ATOM 1495 C C . ALA A 1 201 ? 20.433 -0.639 -8.788 1.00 90.06 201 ALA A C 1
ATOM 1497 O O . ALA A 1 201 ? 20.235 0.544 -9.073 1.00 90.06 201 ALA A O 1
ATOM 1498 N N . PRO A 1 202 ? 20.000 -1.162 -7.623 1.00 92.62 202 PRO A N 1
ATOM 1499 C CA . PRO A 1 202 ? 19.120 -0.431 -6.725 1.00 92.62 202 PRO A CA 1
ATOM 1500 C C . PRO A 1 202 ? 19.889 0.554 -5.842 1.00 92.62 202 PRO A C 1
ATOM 1502 O O . PRO A 1 202 ? 19.926 0.427 -4.617 1.00 92.62 202 PRO A O 1
ATOM 1505 N N . LEU A 1 203 ? 20.545 1.527 -6.470 1.00 94.69 203 LEU A N 1
ATOM 1506 C CA . LEU A 1 203 ? 21.365 2.525 -5.796 1.00 94.69 203 LEU A CA 1
ATOM 1507 C C . LEU A 1 203 ? 20.519 3.337 -4.807 1.00 94.69 203 LEU A C 1
ATOM 1509 O O . LEU A 1 203 ? 19.494 3.918 -5.163 1.00 94.69 203 LEU A O 1
ATOM 1513 N N . GLY A 1 204 ? 20.961 3.388 -3.550 1.00 95.06 204 GLY A N 1
ATOM 1514 C CA . GLY A 1 204 ? 20.258 4.079 -2.469 1.00 95.06 204 GLY A CA 1
ATOM 1515 C C . GLY A 1 204 ? 19.245 3.220 -1.705 1.00 95.06 204 GLY A C 1
ATOM 1516 O O . GLY A 1 204 ? 18.662 3.705 -0.732 1.00 95.06 204 GLY A O 1
ATOM 1517 N N . LEU A 1 205 ? 19.062 1.946 -2.066 1.00 96.88 205 LEU A N 1
ATOM 1518 C CA . LEU A 1 205 ? 18.184 1.017 -1.346 1.00 96.88 205 LEU A CA 1
ATOM 1519 C C . LEU A 1 205 ? 18.598 0.822 0.116 1.00 96.88 205 LEU A C 1
ATOM 1521 O O . LEU A 1 205 ? 17.749 0.814 1.001 1.00 96.88 205 LEU A O 1
ATOM 1525 N N . THR A 1 206 ? 19.892 0.732 0.394 1.00 98.00 206 THR A N 1
ATOM 1526 C CA . THR A 1 206 ? 20.450 0.584 1.742 1.00 98.00 206 THR A CA 1
ATOM 1527 C C . THR A 1 206 ? 20.045 1.762 2.615 1.00 98.00 206 THR A C 1
ATOM 1529 O O . THR A 1 206 ? 19.565 1.569 3.729 1.00 98.00 206 THR A O 1
ATOM 1532 N N . GLN A 1 207 ? 20.178 2.988 2.096 1.00 97.62 207 GLN A N 1
ATOM 1533 C CA . GLN A 1 207 ? 19.757 4.194 2.812 1.00 97.62 207 GLN A CA 1
ATOM 1534 C C . GLN A 1 207 ? 18.240 4.216 3.007 1.00 97.62 207 GLN A C 1
ATOM 1536 O O . GLN A 1 207 ? 17.757 4.607 4.069 1.00 97.62 207 GLN A O 1
ATOM 1541 N N . ALA A 1 208 ? 17.480 3.760 2.006 1.00 96.06 208 ALA A N 1
ATOM 1542 C CA . ALA A 1 208 ? 16.033 3.680 2.107 1.00 96.06 208 ALA A CA 1
ATOM 1543 C C . ALA A 1 208 ? 15.580 2.701 3.201 1.00 96.06 208 ALA A C 1
ATOM 1545 O O . ALA A 1 208 ? 14.696 3.055 3.977 1.00 96.06 208 ALA A O 1
ATOM 1546 N N . LEU A 1 209 ? 16.217 1.532 3.305 1.00 97.19 209 LEU A N 1
ATOM 1547 C CA . LEU A 1 209 ? 15.932 0.526 4.332 1.00 97.19 209 LEU A CA 1
ATOM 1548 C C . LEU A 1 209 ? 16.401 0.944 5.727 1.00 97.19 209 LEU A C 1
ATOM 1550 O O . LEU A 1 209 ? 15.712 0.663 6.701 1.00 97.19 209 LEU A O 1
ATOM 1554 N N . MET A 1 210 ? 17.537 1.637 5.840 1.00 98.06 210 MET A N 1
ATOM 1555 C CA . MET A 1 210 ? 17.977 2.207 7.119 1.00 98.06 210 MET A CA 1
ATOM 1556 C C . MET A 1 210 ? 16.966 3.219 7.647 1.00 98.06 210 MET A C 1
ATOM 1558 O O . MET A 1 210 ? 16.560 3.125 8.796 1.00 98.06 210 MET A O 1
ATOM 1562 N N . ALA A 1 211 ? 16.495 4.124 6.791 1.00 96.62 211 ALA A N 1
ATOM 1563 C CA . ALA A 1 211 ? 15.452 5.061 7.179 1.00 96.62 211 ALA A CA 1
ATOM 1564 C C . ALA A 1 211 ? 14.140 4.349 7.548 1.00 96.62 211 ALA A C 1
ATOM 1566 O O . ALA A 1 211 ? 13.477 4.787 8.479 1.00 96.62 211 ALA A O 1
ATOM 1567 N N . LEU A 1 212 ? 13.770 3.264 6.846 1.00 95.12 212 LEU A N 1
ATOM 1568 C CA . LEU A 1 212 ? 12.572 2.478 7.180 1.00 95.12 212 LEU A CA 1
ATOM 1569 C C . LEU A 1 212 ? 12.687 1.892 8.582 1.00 95.12 212 LEU A C 1
ATOM 1571 O O . LEU A 1 212 ? 11.751 1.987 9.363 1.00 95.12 212 LEU A O 1
ATOM 1575 N N . ARG A 1 213 ? 13.848 1.310 8.894 1.00 96.38 213 ARG A N 1
ATOM 1576 C CA . ARG A 1 213 ? 14.139 0.779 10.222 1.00 96.38 213 ARG A CA 1
ATOM 1577 C C . ARG A 1 213 ? 14.060 1.865 11.280 1.00 96.38 213 ARG A C 1
ATOM 1579 O O . ARG A 1 213 ? 13.422 1.641 12.291 1.00 96.38 213 ARG A O 1
ATOM 1586 N N . ASP A 1 214 ? 14.688 3.013 11.056 1.00 96.00 214 ASP A N 1
ATOM 1587 C CA . ASP A 1 214 ? 14.732 4.070 12.065 1.00 96.00 214 ASP A CA 1
ATOM 1588 C C . ASP A 1 214 ? 13.323 4.657 12.334 1.00 96.00 214 ASP A C 1
ATOM 1590 O O . ASP A 1 214 ? 12.986 4.957 13.481 1.00 96.00 214 ASP A O 1
ATOM 1594 N N . ASP A 1 215 ? 12.482 4.770 11.297 1.00 94.12 215 ASP A N 1
ATOM 1595 C CA . ASP A 1 215 ? 11.080 5.206 11.401 1.00 94.12 215 ASP A CA 1
ATOM 1596 C C . ASP A 1 215 ? 10.210 4.173 12.133 1.00 94.12 215 ASP A C 1
ATOM 1598 O O . ASP A 1 215 ? 9.592 4.504 13.146 1.00 94.12 215 ASP A O 1
ATOM 1602 N N . LEU A 1 216 ? 10.240 2.910 11.687 1.00 93.06 216 LEU A N 1
ATOM 1603 C CA . LEU A 1 216 ? 9.496 1.821 12.325 1.00 93.06 216 LEU A CA 1
ATOM 1604 C C . LEU A 1 216 ? 9.950 1.606 13.767 1.00 93.06 216 LEU A C 1
ATOM 1606 O O . LEU A 1 216 ? 9.113 1.478 14.647 1.00 93.06 216 LEU A O 1
ATOM 1610 N N . ASP A 1 217 ? 11.254 1.603 14.052 1.00 94.25 217 ASP A N 1
ATOM 1611 C CA . ASP A 1 217 ? 11.755 1.430 15.417 1.00 94.25 217 ASP A CA 1
ATOM 1612 C C . ASP A 1 217 ? 11.258 2.546 16.338 1.00 94.25 217 ASP A C 1
ATOM 1614 O O . ASP A 1 217 ? 10.929 2.275 17.493 1.00 94.25 217 ASP A O 1
ATOM 1618 N N . THR A 1 218 ? 11.192 3.786 15.846 1.00 92.31 218 THR A N 1
ATOM 1619 C CA . THR A 1 218 ? 10.669 4.921 16.617 1.00 92.31 218 THR A CA 1
ATOM 1620 C C . THR A 1 218 ? 9.190 4.723 16.931 1.00 92.31 218 THR A C 1
ATOM 1622 O O . THR A 1 218 ? 8.797 4.850 18.093 1.00 92.31 218 THR A O 1
ATOM 1625 N N . GLN A 1 219 ? 8.393 4.369 15.920 1.00 89.94 219 GLN A N 1
ATOM 1626 C CA . GLN A 1 219 ? 6.955 4.146 16.061 1.00 89.94 219 GLN A CA 1
ATOM 1627 C C . GLN A 1 219 ? 6.662 2.943 16.977 1.00 89.94 219 GLN A C 1
ATOM 1629 O O . GLN A 1 219 ? 6.053 3.114 18.032 1.00 89.94 219 GLN A O 1
ATOM 1634 N N . MET A 1 220 ? 7.215 1.771 16.657 1.00 93.75 220 MET A N 1
ATOM 1635 C CA . MET A 1 220 ? 7.035 0.525 17.413 1.00 93.75 220 MET A CA 1
ATOM 1636 C C . MET A 1 220 ? 7.471 0.670 18.873 1.00 93.75 220 MET A C 1
ATOM 1638 O O . MET A 1 220 ? 6.812 0.175 19.783 1.00 93.75 220 MET A O 1
ATOM 1642 N N . SER A 1 221 ? 8.561 1.398 19.144 1.00 93.19 221 SER A N 1
ATOM 1643 C CA . SER A 1 221 ? 9.003 1.619 20.528 1.00 93.19 221 SER A CA 1
ATOM 1644 C C . SER A 1 221 ? 8.055 2.541 21.299 1.00 93.19 221 SER A C 1
ATOM 1646 O O . SER A 1 221 ? 7.848 2.343 22.498 1.00 93.19 221 SER A O 1
ATOM 1648 N N . ALA A 1 222 ? 7.477 3.553 20.647 1.00 90.62 222 ALA A N 1
ATOM 1649 C CA . ALA A 1 222 ? 6.461 4.405 21.262 1.00 90.62 222 ALA A CA 1
ATOM 1650 C C . ALA A 1 222 ? 5.166 3.620 21.530 1.00 90.62 222 ALA A C 1
ATOM 1652 O O . ALA A 1 222 ? 4.567 3.755 22.602 1.00 90.62 222 ALA A O 1
ATOM 1653 N N . GLU A 1 223 ? 4.781 2.748 20.600 1.00 92.25 223 GLU A N 1
ATOM 1654 C CA . GLU A 1 223 ? 3.640 1.852 20.745 1.00 92.25 223 GLU A CA 1
ATOM 1655 C C . GLU A 1 223 ? 3.820 0.902 21.932 1.00 92.25 223 GLU A C 1
ATOM 1657 O O . GLU A 1 223 ? 3.023 0.912 22.869 1.00 92.25 223 GLU A O 1
ATOM 1662 N N . GLU A 1 224 ? 4.921 0.154 21.955 1.00 94.25 224 GLU A N 1
ATOM 1663 C CA . GLU A 1 224 ? 5.219 -0.840 22.988 1.00 94.25 224 GLU A CA 1
ATOM 1664 C C . GLU A 1 224 ? 5.380 -0.222 24.386 1.00 94.25 224 G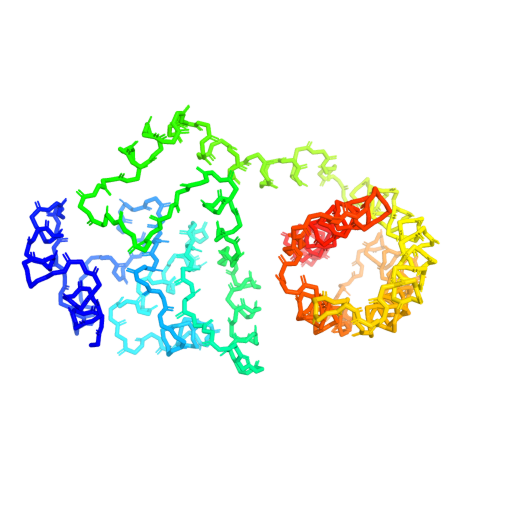LU A C 1
ATOM 1666 O O . GLU A 1 224 ? 4.949 -0.808 25.383 1.00 94.25 224 GLU A O 1
ATOM 1671 N N . SER A 1 225 ? 6.006 0.955 24.486 1.00 92.88 225 SER A N 1
ATOM 1672 C CA . SER A 1 225 ? 6.334 1.564 25.784 1.00 92.88 225 SER A CA 1
ATOM 1673 C C . SER A 1 225 ? 5.236 2.455 26.361 1.00 92.88 225 SER A C 1
ATOM 1675 O O . SER A 1 225 ? 5.187 2.634 27.582 1.00 92.88 225 SER A O 1
ATOM 1677 N N . ALA A 1 226 ? 4.356 3.005 25.519 1.00 90.19 226 ALA A N 1
ATOM 1678 C CA . ALA A 1 226 ? 3.349 3.973 25.943 1.00 90.19 226 ALA A CA 1
ATOM 1679 C C . ALA A 1 226 ? 1.941 3.639 25.438 1.00 90.19 226 ALA A C 1
ATOM 1681 O O . ALA A 1 226 ? 1.034 3.507 26.266 1.00 90.19 226 ALA A O 1
ATOM 1682 N N . LEU A 1 227 ? 1.750 3.477 24.123 1.00 90.31 227 LEU A N 1
ATOM 1683 C CA . LEU A 1 227 ? 0.413 3.356 23.526 1.00 90.31 227 LEU A CA 1
ATOM 1684 C C . LEU A 1 227 ? -0.287 2.049 23.912 1.00 90.31 227 LEU A C 1
ATOM 1686 O O . LEU A 1 227 ? -1.393 2.077 24.442 1.00 90.31 227 LEU A O 1
ATOM 1690 N N . PHE A 1 228 ? 0.357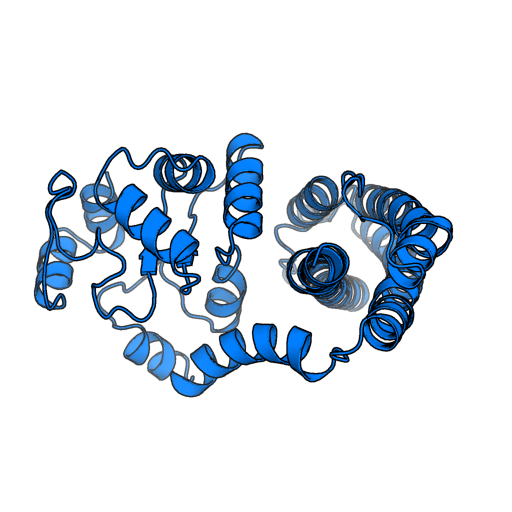 0.901 23.706 1.00 92.88 228 PHE A N 1
ATOM 1691 C CA . PHE A 1 228 ? -0.218 -0.405 24.021 1.00 92.88 228 PHE A CA 1
ATOM 1692 C C . PHE A 1 228 ? -0.522 -0.553 25.522 1.00 92.88 228 PHE A C 1
ATOM 1694 O O . PHE A 1 228 ? -1.638 -0.956 25.859 1.00 92.88 228 PHE A O 1
ATOM 1701 N N . PRO A 1 229 ? 0.369 -0.157 26.459 1.00 92.56 229 PRO A N 1
ATOM 1702 C CA . PRO A 1 229 ? 0.013 -0.108 27.874 1.00 92.56 229 PRO A CA 1
ATOM 1703 C C . PRO A 1 229 ? -1.179 0.804 28.193 1.00 92.56 229 PRO A C 1
ATOM 1705 O O . PRO A 1 229 ? -1.933 0.489 29.112 1.00 92.56 229 PRO A O 1
ATOM 1708 N N . ALA A 1 230 ? -1.336 1.935 27.496 1.00 90.12 230 ALA A N 1
ATOM 1709 C CA . ALA A 1 230 ? -2.470 2.845 27.671 1.00 90.12 230 ALA A CA 1
ATOM 1710 C C . ALA A 1 230 ? -3.785 2.212 27.194 1.00 90.12 230 ALA A C 1
ATOM 1712 O O . ALA A 1 230 ? -4.757 2.187 27.951 1.00 90.12 230 ALA A O 1
ATOM 1713 N N . ILE A 1 231 ? -3.777 1.580 26.017 1.00 90.19 231 ILE A N 1
ATOM 1714 C CA . ILE A 1 231 ? -4.917 0.823 25.477 1.00 90.19 231 ILE A CA 1
ATOM 1715 C C . ILE A 1 231 ? -5.367 -0.265 26.461 1.00 90.19 231 ILE A C 1
ATOM 1717 O O . ILE A 1 231 ? -6.552 -0.395 26.753 1.00 90.19 231 ILE A O 1
ATOM 1721 N N . LEU A 1 232 ? -4.426 -1.003 27.060 1.00 89.62 232 LEU A N 1
ATOM 1722 C CA . LEU A 1 232 ? -4.742 -2.032 28.060 1.00 89.62 232 LEU A CA 1
ATOM 1723 C C . LEU A 1 232 ? -5.361 -1.477 29.353 1.00 89.62 232 LEU A C 1
ATOM 1725 O O . LEU A 1 232 ? -6.019 -2.219 30.082 1.00 89.62 2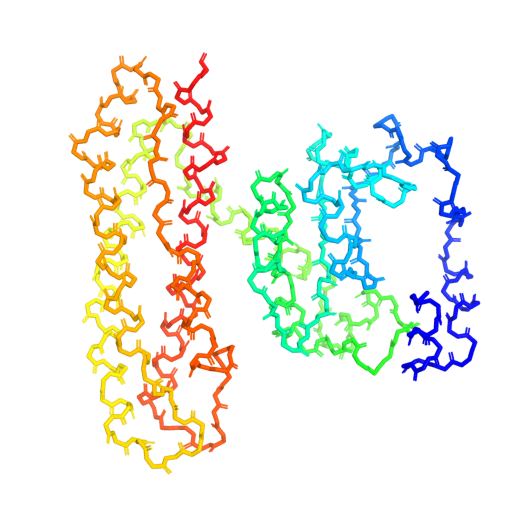32 LEU A O 1
ATOM 1729 N N . ARG A 1 233 ? -5.159 -0.188 29.655 1.00 90.44 233 ARG A N 1
ATOM 1730 C CA . ARG A 1 233 ? -5.816 0.513 30.771 1.00 90.44 233 ARG A CA 1
ATOM 1731 C C . ARG A 1 233 ? -7.170 1.122 30.384 1.00 90.44 233 ARG A C 1
ATOM 1733 O O . ARG A 1 233 ? -7.829 1.682 31.258 1.00 90.44 233 ARG A O 1
ATOM 1740 N N . GLY A 1 234 ? -7.592 0.995 29.123 1.00 85.56 234 GLY A N 1
ATOM 1741 C CA . GLY A 1 234 ? -8.814 1.603 28.592 1.00 85.56 234 GLY A CA 1
ATOM 1742 C C . GLY A 1 234 ? -8.681 3.103 28.319 1.00 85.56 234 GLY A C 1
ATOM 1743 O O . GLY A 1 234 ? -9.671 3.828 28.383 1.00 85.56 234 GLY A O 1
ATOM 1744 N N . GLU A 1 235 ? -7.458 3.589 28.093 1.00 83.44 235 GLU A N 1
ATOM 1745 C CA . GLU A 1 235 ? -7.197 4.973 27.691 1.00 83.44 235 GLU A CA 1
ATOM 1746 C C . GLU A 1 235 ? -7.306 5.109 26.162 1.00 83.44 235 GLU A C 1
ATOM 1748 O O . GLU A 1 235 ? -6.905 4.213 25.419 1.00 83.44 235 GLU A O 1
ATOM 1753 N N . ASP A 1 236 ? -7.840 6.241 25.699 1.00 69.06 236 ASP A N 1
ATOM 1754 C CA . ASP A 1 236 ? -8.081 6.501 24.277 1.00 69.06 236 ASP A CA 1
ATOM 1755 C C . ASP A 1 236 ? -6.760 6.675 23.501 1.00 69.06 236 ASP A C 1
ATOM 1757 O O . ASP A 1 236 ? -5.872 7.433 23.902 1.00 69.06 236 ASP A O 1
ATOM 1761 N N . ALA A 1 237 ? -6.642 5.984 22.367 1.00 63.97 237 ALA A N 1
ATOM 1762 C CA . ALA A 1 237 ? -5.427 5.877 21.553 1.00 63.97 237 ALA A CA 1
ATOM 1763 C C . ALA A 1 237 ? -5.302 6.979 20.480 1.00 63.97 237 ALA A C 1
ATOM 1765 O O . ALA A 1 237 ? -4.542 6.840 19.524 1.00 63.97 237 ALA A O 1
ATOM 1766 N N . ALA A 1 238 ? -6.046 8.080 20.616 1.00 55.84 238 ALA A N 1
ATOM 1767 C CA . ALA A 1 238 ? -6.320 9.062 19.561 1.00 55.84 238 ALA A CA 1
ATOM 1768 C C . ALA A 1 238 ? -5.108 9.817 18.950 1.00 55.84 238 ALA A C 1
ATOM 1770 O O . ALA A 1 238 ? -5.308 10.687 18.101 1.00 55.84 238 ALA A O 1
ATOM 1771 N N . GLN A 1 239 ? -3.864 9.537 19.352 1.00 55.00 239 GLN A N 1
ATOM 1772 C CA . GLN A 1 239 ? -2.658 10.207 18.840 1.00 55.00 239 GLN A CA 1
ATOM 1773 C C . GLN A 1 239 ? -1.503 9.234 18.563 1.00 55.00 239 GLN A C 1
ATOM 1775 O O . GLN A 1 239 ? -0.397 9.416 19.068 1.00 55.00 239 GLN A O 1
ATOM 1780 N N . ALA A 1 240 ? -1.735 8.213 17.737 1.00 60.12 240 ALA A N 1
ATOM 1781 C CA . ALA A 1 240 ? -0.625 7.515 17.091 1.00 60.12 240 ALA A CA 1
ATOM 1782 C C . ALA A 1 240 ? -0.012 8.438 16.017 1.00 60.12 240 ALA A C 1
ATOM 1784 O O . ALA A 1 240 ? -0.661 8.758 15.017 1.00 60.12 240 ALA A O 1
ATOM 1785 N N . ASP A 1 241 ? 1.214 8.921 16.246 1.00 62.28 241 ASP A N 1
ATOM 1786 C CA . ASP A 1 241 ? 1.985 9.651 15.234 1.00 62.28 241 ASP A CA 1
ATOM 1787 C C . ASP A 1 241 ? 2.440 8.660 14.164 1.00 62.28 241 ASP A C 1
ATOM 1789 O O . ASP A 1 241 ? 3.339 7.847 14.381 1.00 62.28 241 ASP A O 1
ATOM 1793 N N . ARG A 1 242 ? 1.767 8.693 13.015 1.00 62.47 242 ARG A N 1
ATOM 1794 C CA . ARG A 1 242 ? 2.079 7.817 11.891 1.00 62.47 242 ARG A CA 1
ATOM 1795 C C . ARG A 1 242 ? 3.181 8.478 11.093 1.00 62.47 242 ARG A C 1
ATOM 1797 O O . ARG A 1 242 ? 2.917 9.424 10.352 1.00 62.47 242 ARG A O 1
ATOM 1804 N N . GLY A 1 243 ? 4.398 7.991 11.318 1.00 67.75 243 GLY A N 1
ATOM 1805 C CA . GLY A 1 243 ? 5.642 8.534 10.792 1.00 67.75 243 GLY A CA 1
ATOM 1806 C C . GLY A 1 243 ? 5.730 8.542 9.262 1.00 67.75 243 GLY A C 1
ATOM 1807 O O . GLY A 1 243 ? 4.783 8.796 8.519 1.00 67.75 243 GLY A O 1
ATOM 1808 N N . GLN A 1 244 ? 6.921 8.300 8.733 1.00 79.94 244 GLN A N 1
ATOM 1809 C CA . GLN A 1 244 ? 7.200 8.427 7.301 1.00 79.94 244 GLN A CA 1
ATOM 1810 C C . GLN A 1 244 ? 7.186 7.086 6.559 1.00 79.94 244 GLN A C 1
ATOM 1812 O O . GLN A 1 244 ? 7.538 7.045 5.378 1.00 79.94 244 GLN A O 1
ATOM 1817 N N . THR A 1 245 ? 6.742 6.004 7.205 1.00 77.44 245 THR A N 1
ATOM 1818 C CA . THR A 1 245 ? 6.810 4.620 6.709 1.00 77.44 245 THR A CA 1
ATOM 1819 C C . THR A 1 245 ? 6.312 4.490 5.271 1.00 77.44 245 THR A C 1
ATOM 1821 O O . THR A 1 245 ? 7.033 3.988 4.407 1.00 77.44 245 THR A O 1
ATOM 1824 N N . ALA A 1 246 ? 5.129 5.026 4.955 1.00 67.50 246 ALA A N 1
ATOM 1825 C CA . ALA A 1 246 ? 4.574 4.965 3.600 1.00 67.50 246 ALA A CA 1
ATOM 1826 C C . ALA A 1 246 ? 5.461 5.673 2.554 1.00 67.50 246 ALA A C 1
ATOM 1828 O O . ALA A 1 246 ? 5.662 5.164 1.449 1.00 67.50 246 ALA A O 1
ATOM 1829 N N . ALA A 1 247 ? 6.037 6.828 2.905 1.00 72.12 247 ALA A N 1
ATOM 1830 C CA . ALA A 1 247 ? 6.945 7.562 2.025 1.00 72.12 247 ALA A CA 1
ATOM 1831 C C . ALA A 1 247 ? 8.251 6.789 1.790 1.00 72.12 247 ALA A C 1
ATOM 1833 O O . ALA A 1 247 ? 8.793 6.781 0.682 1.00 72.12 247 ALA A O 1
ATOM 1834 N N . ILE A 1 248 ? 8.741 6.104 2.821 1.00 78.25 248 ILE A N 1
ATOM 1835 C CA . ILE A 1 248 ? 9.959 5.305 2.743 1.00 78.25 248 ILE A CA 1
ATOM 1836 C C . ILE A 1 248 ? 9.740 4.040 1.901 1.00 78.25 248 ILE A C 1
ATOM 1838 O O . ILE A 1 248 ? 10.582 3.735 1.053 1.00 78.25 248 ILE A O 1
ATOM 1842 N N . LEU A 1 249 ? 8.605 3.350 2.062 1.00 74.88 249 LEU A N 1
ATOM 1843 C CA . LEU A 1 249 ? 8.215 2.219 1.211 1.00 74.88 249 LEU A CA 1
ATOM 1844 C C . LEU A 1 249 ? 8.112 2.628 -0.265 1.00 74.88 249 LEU A C 1
ATOM 1846 O O . LEU A 1 249 ? 8.567 1.892 -1.140 1.00 74.88 249 LEU A O 1
ATOM 1850 N N . GLY A 1 250 ? 7.595 3.831 -0.543 1.00 68.25 250 GLY A N 1
ATOM 1851 C CA . GLY A 1 250 ? 7.596 4.409 -1.889 1.00 68.25 250 GLY A CA 1
ATOM 1852 C C . GLY A 1 250 ? 9.008 4.533 -2.467 1.00 68.25 250 GLY A C 1
ATOM 1853 O O . GLY A 1 250 ? 9.279 4.034 -3.556 1.00 68.25 250 GLY A O 1
ATOM 1854 N N . ARG A 1 251 ? 9.947 5.094 -1.695 1.00 77.50 251 ARG A N 1
ATOM 1855 C CA . ARG A 1 251 ? 11.353 5.205 -2.113 1.00 77.50 251 ARG A CA 1
ATOM 1856 C C . ARG A 1 251 ? 12.002 3.841 -2.365 1.00 77.50 251 ARG A C 1
ATOM 1858 O O . ARG A 1 251 ? 12.779 3.718 -3.305 1.00 77.50 251 ARG A O 1
ATOM 1865 N N . ILE A 1 252 ? 11.693 2.824 -1.555 1.00 81.00 252 ILE A N 1
ATOM 1866 C CA . ILE A 1 252 ? 12.174 1.446 -1.764 1.00 81.00 252 ILE A CA 1
ATOM 1867 C C . ILE A 1 252 ? 11.646 0.888 -3.090 1.00 81.00 252 ILE A C 1
ATOM 1869 O O . ILE A 1 252 ? 12.407 0.294 -3.853 1.00 81.00 252 ILE A O 1
ATOM 1873 N N . ALA A 1 253 ? 10.364 1.093 -3.398 1.00 71.75 253 ALA A N 1
ATOM 1874 C CA . ALA A 1 253 ? 9.793 0.668 -4.672 1.00 71.75 253 ALA A CA 1
ATOM 1875 C C . ALA A 1 253 ? 10.452 1.385 -5.863 1.00 71.75 253 ALA A C 1
ATOM 1877 O O . ALA A 1 253 ? 10.730 0.741 -6.873 1.00 71.75 253 ALA A O 1
ATOM 1878 N N . ASP A 1 254 ? 10.756 2.679 -5.737 1.00 72.75 254 ASP A N 1
ATOM 1879 C CA . ASP A 1 254 ? 11.388 3.465 -6.801 1.00 72.75 254 ASP A CA 1
ATOM 1880 C C . ASP A 1 254 ? 12.795 2.955 -7.130 1.00 72.75 254 ASP A C 1
ATOM 1882 O O . ASP A 1 254 ? 13.079 2.618 -8.281 1.00 72.75 254 ASP A O 1
ATOM 1886 N N . VAL A 1 255 ? 13.659 2.826 -6.117 1.00 87.00 255 VAL A N 1
ATOM 1887 C CA . VAL A 1 255 ? 15.049 2.372 -6.316 1.00 87.00 255 VAL A CA 1
ATOM 1888 C C . VAL A 1 255 ? 15.140 0.907 -6.741 1.00 87.00 255 VAL A C 1
ATOM 1890 O O . VAL A 1 255 ? 16.173 0.482 -7.228 1.00 87.00 255 VAL A O 1
ATOM 1893 N N . THR A 1 256 ? 14.078 0.117 -6.575 1.00 80.81 256 THR A N 1
ATOM 1894 C CA . THR A 1 256 ? 14.050 -1.302 -6.972 1.00 80.81 256 THR A CA 1
ATOM 1895 C C . THR A 1 256 ? 13.253 -1.573 -8.243 1.00 80.81 256 THR A C 1
ATOM 1897 O O . THR A 1 256 ? 12.961 -2.732 -8.546 1.00 80.81 256 THR A O 1
ATOM 1900 N N . HIS A 1 257 ? 12.829 -0.529 -8.960 1.00 77.62 257 HIS A N 1
ATOM 1901 C CA . HIS A 1 257 ? 11.964 -0.660 -10.135 1.00 77.62 257 HIS A CA 1
ATOM 1902 C C . HIS A 1 257 ? 10.710 -1.507 -9.847 1.00 77.62 257 HIS A C 1
ATOM 1904 O O . HIS A 1 257 ? 10.334 -2.396 -10.609 1.00 77.62 257 HIS A O 1
ATOM 1910 N N . SER A 1 258 ? 10.049 -1.235 -8.718 1.00 67.50 258 SER A N 1
ATOM 1911 C CA . SER A 1 258 ? 8.916 -2.013 -8.194 1.00 67.50 258 SER A CA 1
ATOM 1912 C C . SER A 1 258 ? 9.255 -3.479 -7.907 1.00 67.50 258 SER A C 1
ATOM 1914 O O . SER A 1 258 ? 8.444 -4.374 -8.170 1.00 67.50 258 SER A O 1
ATOM 1916 N N . LEU A 1 259 ? 10.449 -3.727 -7.362 1.00 72.00 259 LEU A N 1
ATOM 1917 C CA . LEU A 1 259 ? 10.973 -5.065 -7.083 1.00 72.00 259 LEU A CA 1
ATOM 1918 C C . LEU A 1 259 ? 10.993 -5.960 -8.337 1.00 72.00 259 LEU A C 1
ATOM 1920 O O . LEU A 1 259 ? 10.698 -7.159 -8.250 1.00 72.00 259 LEU A O 1
ATOM 1924 N N . HIS A 1 260 ? 11.294 -5.378 -9.502 1.00 72.19 260 HIS A N 1
ATOM 1925 C CA . HIS A 1 260 ? 11.500 -6.118 -10.745 1.00 72.19 260 HIS A CA 1
ATOM 1926 C C . HIS A 1 260 ? 12.948 -6.605 -10.820 1.00 72.19 260 HIS A C 1
ATOM 1928 O O . HIS A 1 260 ? 13.876 -5.808 -10.734 1.00 72.19 260 HIS A O 1
ATOM 1934 N N . LEU A 1 261 ? 13.147 -7.917 -10.951 1.00 74.25 261 LEU A N 1
ATOM 1935 C CA . LEU A 1 261 ? 14.491 -8.483 -11.047 1.00 74.25 261 LEU A CA 1
ATOM 1936 C C . LEU A 1 261 ? 15.047 -8.323 -12.469 1.00 74.25 261 LEU A C 1
ATOM 1938 O O . LEU A 1 261 ? 14.367 -8.737 -13.411 1.00 74.25 261 LEU A O 1
ATOM 1942 N N . PRO A 1 262 ? 16.283 -7.816 -12.629 1.00 77.00 262 PRO A N 1
ATOM 1943 C CA . PRO A 1 262 ? 16.923 -7.732 -13.934 1.00 77.00 262 PRO A CA 1
ATOM 1944 C C . PRO A 1 262 ? 17.276 -9.122 -14.479 1.00 77.00 262 PRO A C 1
ATOM 1946 O O . PRO A 1 262 ? 17.466 -10.095 -13.736 1.00 77.00 262 PRO A O 1
ATOM 1949 N N . LEU A 1 263 ? 17.404 -9.224 -15.803 1.00 70.38 263 LEU A N 1
ATOM 1950 C CA . LEU A 1 263 ? 17.820 -10.463 -16.463 1.00 70.38 263 LEU A CA 1
ATOM 1951 C C . LEU A 1 263 ? 19.239 -10.856 -16.024 1.00 70.38 263 LEU A C 1
ATOM 1953 O O . LEU A 1 263 ? 20.185 -10.091 -16.172 1.00 70.38 263 LEU A O 1
ATOM 1957 N N . GLY A 1 264 ? 19.397 -12.079 -15.510 1.00 72.62 264 GLY A N 1
ATOM 1958 C CA . GLY A 1 264 ? 20.692 -12.572 -15.026 1.00 72.62 264 GLY A CA 1
ATOM 1959 C C . GLY A 1 264 ? 21.056 -12.132 -13.603 1.00 72.62 264 GLY A C 1
ATOM 1960 O O . GLY A 1 264 ? 22.211 -12.291 -13.206 1.00 72.62 264 GLY A O 1
ATOM 1961 N N . ALA A 1 265 ? 20.093 -11.616 -12.826 1.00 72.44 265 ALA A N 1
ATOM 1962 C CA . ALA A 1 265 ? 20.285 -11.291 -11.415 1.00 72.44 265 ALA A CA 1
ATOM 1963 C C . ALA A 1 265 ? 20.909 -12.461 -10.632 1.00 72.44 265 ALA A C 1
ATOM 1965 O O . ALA A 1 265 ? 20.504 -13.620 -10.752 1.00 72.44 265 ALA A O 1
ATOM 1966 N N . CYS A 1 266 ? 21.896 -12.154 -9.789 1.00 74.38 266 CYS A N 1
ATOM 1967 C CA . CYS A 1 266 ? 22.554 -13.166 -8.971 1.00 74.38 266 CYS A CA 1
ATOM 1968 C C . CYS A 1 266 ? 21.635 -13.668 -7.838 1.00 74.38 266 CYS A C 1
ATOM 1970 O O . CYS A 1 266 ? 20.617 -13.052 -7.501 1.00 74.38 266 CYS A O 1
ATOM 1972 N N . GLY A 1 267 ? 22.024 -14.772 -7.191 1.00 58.41 267 GLY A N 1
ATOM 1973 C CA . GLY A 1 267 ? 21.258 -15.341 -6.075 1.00 58.41 267 GLY A CA 1
ATOM 1974 C C . GLY A 1 267 ? 21.038 -14.355 -4.920 1.00 58.41 267 GLY A C 1
ATOM 1975 O O . GLY A 1 267 ? 19.950 -14.311 -4.356 1.00 58.41 267 GLY A O 1
ATOM 1976 N N . SER A 1 268 ? 22.023 -13.502 -4.622 1.00 67.50 268 SER A N 1
ATOM 1977 C CA . SER A 1 268 ? 21.924 -12.481 -3.567 1.00 67.50 268 SER A CA 1
ATOM 1978 C C . SER A 1 268 ? 20.898 -11.390 -3.891 1.00 67.50 268 SER A C 1
ATOM 1980 O O . SER A 1 268 ? 20.156 -10.974 -3.008 1.00 67.50 268 SER A O 1
ATOM 1982 N N . TRP A 1 269 ? 20.821 -10.951 -5.151 1.00 77.56 269 TRP A N 1
ATOM 1983 C CA . TRP A 1 269 ? 19.840 -9.955 -5.599 1.00 77.56 269 TRP A CA 1
ATOM 1984 C C . TRP A 1 269 ? 18.427 -10.551 -5.621 1.00 77.56 269 TRP A C 1
ATOM 1986 O O . TRP A 1 269 ? 17.476 -9.940 -5.136 1.00 77.56 269 TRP A O 1
ATOM 1996 N N . THR A 1 270 ? 18.299 -11.801 -6.071 1.00 67.81 270 THR A N 1
ATOM 1997 C CA . THR A 1 270 ? 17.030 -12.545 -6.031 1.00 67.81 270 THR A CA 1
ATOM 1998 C C . THR A 1 270 ? 16.522 -12.716 -4.596 1.00 67.81 270 THR A C 1
ATOM 2000 O O . THR A 1 270 ? 15.354 -12.439 -4.311 1.00 67.81 270 THR A O 1
ATOM 2003 N N . ALA A 1 271 ? 17.402 -13.118 -3.672 1.00 57.84 271 ALA A N 1
ATOM 2004 C CA . ALA A 1 271 ? 17.077 -13.258 -2.255 1.00 57.84 271 ALA A CA 1
ATOM 2005 C C . ALA A 1 271 ? 16.676 -11.917 -1.622 1.00 57.84 271 ALA A C 1
ATOM 2007 O O . ALA A 1 271 ? 15.694 -11.861 -0.885 1.00 57.84 271 ALA A O 1
ATOM 2008 N N . LEU A 1 272 ? 17.380 -10.832 -1.966 1.00 77.44 272 LEU A N 1
ATOM 2009 C CA . LEU A 1 272 ? 17.056 -9.482 -1.511 1.00 77.44 272 LEU A CA 1
ATOM 2010 C C . LEU A 1 272 ? 15.643 -9.073 -1.925 1.00 77.44 272 LEU A C 1
ATOM 2012 O O . LEU A 1 272 ? 14.856 -8.670 -1.079 1.00 77.44 272 LEU A O 1
ATOM 2016 N N . TYR A 1 273 ? 15.296 -9.202 -3.207 1.00 81.19 273 TYR A N 1
ATOM 2017 C CA . TYR A 1 273 ? 13.993 -8.740 -3.703 1.00 81.19 273 TYR A CA 1
ATOM 2018 C C . TYR A 1 273 ? 12.843 -9.629 -3.225 1.00 81.19 273 TYR A C 1
ATOM 2020 O O . TYR A 1 273 ? 11.736 -9.136 -3.010 1.00 81.19 273 TYR A O 1
ATOM 2028 N N . THR A 1 274 ? 13.108 -10.918 -3.001 1.00 68.31 274 THR A N 1
ATOM 2029 C CA . THR A 1 274 ? 12.151 -11.829 -2.360 1.00 68.31 274 THR A CA 1
ATOM 2030 C C . THR A 1 274 ? 11.873 -11.396 -0.921 1.00 68.31 274 THR A C 1
ATOM 2032 O O . THR A 1 274 ? 10.714 -11.251 -0.538 1.00 68.31 274 THR A O 1
ATOM 2035 N N . GLY A 1 275 ? 12.924 -11.128 -0.140 1.00 61.50 275 GLY A N 1
ATOM 2036 C CA . GLY A 1 275 ? 12.783 -10.669 1.241 1.00 61.50 275 GLY A CA 1
ATOM 2037 C C . GLY A 1 275 ? 12.139 -9.286 1.349 1.00 61.50 275 GLY A C 1
ATOM 2038 O O . GLY A 1 275 ? 11.267 -9.089 2.184 1.00 61.50 275 GLY A O 1
ATOM 2039 N N . LEU A 1 276 ? 12.474 -8.356 0.450 1.00 78.12 276 LEU A N 1
ATOM 2040 C CA . LEU A 1 276 ? 11.829 -7.040 0.386 1.00 78.12 276 LEU A CA 1
ATOM 2041 C C . LEU A 1 276 ? 10.335 -7.133 0.097 1.00 78.12 276 LEU A C 1
ATOM 2043 O O . LEU A 1 276 ? 9.561 -6.382 0.675 1.00 78.12 276 LEU A O 1
ATOM 2047 N N . ARG A 1 277 ? 9.920 -8.057 -0.777 1.00 71.62 277 ARG A N 1
ATOM 2048 C CA . ARG A 1 277 ? 8.499 -8.259 -1.070 1.00 71.62 277 ARG A CA 1
ATOM 2049 C C . ARG A 1 277 ? 7.738 -8.701 0.174 1.00 71.62 277 ARG A C 1
ATOM 2051 O O . ARG A 1 277 ? 6.714 -8.102 0.480 1.00 71.62 277 ARG A O 1
ATOM 2058 N N . LYS A 1 278 ? 8.280 -9.683 0.904 1.00 73.25 278 LYS A N 1
ATOM 2059 C CA . LYS A 1 278 ? 7.715 -10.130 2.183 1.00 73.25 278 LYS A CA 1
ATOM 2060 C C . LYS A 1 278 ? 7.652 -8.984 3.190 1.00 73.25 278 LYS A C 1
ATOM 2062 O O . LYS A 1 278 ? 6.584 -8.742 3.731 1.00 73.25 278 LYS A O 1
ATOM 2067 N N . LEU A 1 279 ? 8.754 -8.259 3.389 1.00 79.12 279 LEU A N 1
ATOM 2068 C CA . LEU A 1 279 ? 8.809 -7.143 4.333 1.00 79.12 279 LEU A CA 1
ATOM 2069 C C . LEU A 1 279 ? 7.758 -6.074 4.001 1.00 79.12 279 LEU A C 1
ATOM 2071 O O . LEU A 1 279 ? 7.034 -5.633 4.884 1.00 79.12 279 LEU A O 1
ATOM 2075 N N . CYS A 1 280 ? 7.651 -5.658 2.734 1.00 75.25 280 CYS A N 1
ATOM 2076 C CA . CYS A 1 280 ? 6.665 -4.657 2.326 1.00 75.25 280 CYS A CA 1
ATOM 2077 C C . CYS A 1 280 ? 5.225 -5.139 2.548 1.00 75.25 280 CYS A C 1
ATOM 2079 O O . CYS A 1 280 ? 4.398 -4.354 3.005 1.00 75.25 280 CYS A O 1
ATOM 2081 N N . ASP A 1 281 ? 4.928 -6.401 2.229 1.00 66.69 281 ASP A N 1
ATOM 2082 C CA . ASP A 1 281 ? 3.605 -6.983 2.465 1.00 66.69 281 ASP A CA 1
ATOM 2083 C C . ASP A 1 281 ? 3.294 -7.062 3.974 1.00 66.69 281 ASP A C 1
ATOM 2085 O O . ASP A 1 281 ? 2.214 -6.647 4.392 1.00 66.69 281 ASP A O 1
ATOM 2089 N N . ASP A 1 282 ? 4.248 -7.513 4.797 1.00 71.75 282 ASP A N 1
ATOM 2090 C CA . ASP A 1 282 ? 4.084 -7.621 6.251 1.00 71.75 282 ASP A CA 1
ATOM 2091 C C . ASP A 1 282 ? 3.907 -6.237 6.903 1.00 71.75 282 ASP A C 1
ATOM 2093 O O . ASP A 1 282 ? 3.054 -6.096 7.772 1.00 71.75 282 ASP A O 1
ATOM 2097 N N . VAL A 1 283 ? 4.647 -5.200 6.478 1.00 77.38 283 VAL A N 1
ATOM 2098 C CA . VAL A 1 283 ? 4.485 -3.831 7.017 1.00 77.38 283 VAL A CA 1
ATOM 2099 C C . VAL A 1 283 ? 3.097 -3.277 6.691 1.00 77.38 283 VAL A C 1
ATOM 2101 O O . VAL A 1 283 ? 2.468 -2.640 7.529 1.00 77.38 283 VAL A O 1
ATOM 2104 N N . VAL A 1 284 ? 2.579 -3.525 5.485 1.00 71.19 284 VAL A N 1
ATOM 2105 C CA . VAL A 1 284 ? 1.222 -3.084 5.122 1.00 71.19 284 VAL A CA 1
ATOM 2106 C C . VAL A 1 284 ? 0.164 -3.837 5.930 1.00 71.19 284 VAL A C 1
ATOM 2108 O O . VAL A 1 284 ? -0.785 -3.216 6.409 1.00 71.19 284 VAL A O 1
ATOM 2111 N N . ALA A 1 285 ? 0.320 -5.153 6.095 1.00 67.94 285 ALA A N 1
ATOM 2112 C CA . ALA A 1 285 ? -0.594 -5.970 6.891 1.00 67.94 285 ALA A CA 1
ATOM 2113 C C . ALA A 1 285 ? -0.593 -5.557 8.370 1.00 67.94 285 ALA A C 1
ATOM 2115 O O . ALA A 1 285 ? -1.656 -5.452 8.979 1.00 67.94 285 ALA A O 1
ATOM 2116 N N . HIS A 1 286 ? 0.589 -5.263 8.913 1.00 79.06 286 HIS A N 1
ATOM 2117 C CA . HIS A 1 286 ? 0.773 -4.733 10.256 1.00 79.06 286 HIS A CA 1
ATOM 2118 C C . HIS A 1 286 ? -0.025 -3.437 10.458 1.00 79.06 286 HIS A C 1
ATOM 2120 O O . HIS A 1 286 ? -0.934 -3.406 11.287 1.00 79.06 286 HIS A O 1
ATOM 2126 N N . LEU A 1 287 ? 0.246 -2.408 9.649 1.00 75.44 287 LEU A N 1
ATOM 2127 C CA . LEU A 1 287 ? -0.422 -1.107 9.769 1.00 75.44 287 LEU A CA 1
ATOM 2128 C C . LEU A 1 287 ? -1.943 -1.228 9.607 1.00 75.44 287 LEU A C 1
ATOM 2130 O O . LEU A 1 287 ? -2.707 -0.583 10.321 1.00 75.44 287 LEU A O 1
ATOM 2134 N N . TYR A 1 288 ? -2.401 -2.092 8.696 1.00 72.06 288 TYR A N 1
ATOM 2135 C CA . TYR A 1 288 ? -3.825 -2.374 8.535 1.00 72.06 288 TYR A CA 1
ATOM 2136 C C . TYR A 1 288 ? -4.449 -2.921 9.823 1.00 72.06 288 TYR A C 1
ATOM 2138 O O . TYR A 1 288 ? -5.530 -2.476 10.216 1.00 72.06 288 TYR A O 1
ATOM 2146 N N . LEU A 1 289 ? -3.792 -3.884 10.473 1.00 72.44 289 LEU A N 1
ATOM 2147 C CA . LEU A 1 289 ? -4.304 -4.516 11.685 1.00 72.44 289 LEU A CA 1
ATOM 2148 C C . LEU A 1 289 ? -4.417 -3.511 12.838 1.00 72.44 289 LEU A C 1
ATOM 2150 O O . LEU A 1 289 ? -5.420 -3.501 13.555 1.00 72.44 289 LEU A O 1
ATOM 2154 N N . GLU A 1 290 ? -3.438 -2.621 12.972 1.00 77.62 290 GLU A N 1
ATOM 2155 C CA . GLU A 1 290 ? -3.480 -1.541 13.955 1.00 77.62 290 GLU A CA 1
ATOM 2156 C C . GLU A 1 290 ? -4.636 -0.569 13.691 1.00 77.62 290 GLU A C 1
ATOM 2158 O O . GLU A 1 290 ? -5.479 -0.329 14.558 1.00 77.62 290 GLU A O 1
ATOM 2163 N N . ASP A 1 291 ? -4.729 -0.072 12.458 1.00 72.75 291 ASP A N 1
ATOM 2164 C CA . ASP A 1 291 ? -5.659 0.991 12.082 1.00 72.75 291 ASP A CA 1
ATOM 2165 C C . ASP A 1 291 ? -7.118 0.564 12.026 1.00 72.75 291 ASP A C 1
ATOM 2167 O O . ASP A 1 291 ? -8.022 1.357 12.295 1.00 72.75 291 ASP A O 1
ATOM 2171 N N . THR A 1 292 ? -7.361 -0.667 11.586 1.00 70.12 292 THR A N 1
ATOM 2172 C CA . THR A 1 292 ? -8.716 -1.131 11.276 1.00 70.12 292 THR A CA 1
ATOM 2173 C C . THR A 1 292 ? -9.290 -2.038 12.348 1.00 70.12 292 THR A C 1
ATOM 2175 O O . THR A 1 292 ? -10.515 -2.173 12.423 1.00 70.12 292 THR A O 1
ATOM 2178 N N . VAL A 1 293 ? -8.435 -2.615 13.197 1.00 77.31 293 VAL A N 1
ATOM 2179 C CA . VAL A 1 293 ? -8.851 -3.536 14.256 1.00 77.31 293 VAL A CA 1
ATOM 2180 C C . VAL A 1 293 ? -8.464 -2.999 15.628 1.00 77.31 293 VAL A C 1
ATOM 2182 O O . VAL A 1 293 ? -9.363 -2.705 16.414 1.00 77.31 293 VAL A O 1
ATOM 2185 N N . LEU A 1 294 ? -7.171 -2.827 15.921 1.00 83.00 294 LEU A N 1
ATOM 2186 C CA . LEU A 1 294 ? -6.715 -2.520 17.281 1.00 83.00 294 LEU A CA 1
ATOM 2187 C C . LEU A 1 294 ? -7.192 -1.147 17.777 1.00 83.00 294 LEU A C 1
ATOM 2189 O O . LEU A 1 294 ? -7.856 -1.062 18.811 1.00 83.00 294 LEU A O 1
ATOM 2193 N N . PHE A 1 295 ? -6.870 -0.067 17.062 1.00 81.56 295 PHE A N 1
ATOM 2194 C CA . PHE A 1 295 ? -7.205 1.287 17.511 1.00 81.56 295 PHE A CA 1
ATOM 2195 C C . PHE A 1 295 ? -8.719 1.541 17.552 1.00 81.56 295 PHE A C 1
ATOM 2197 O O . PHE A 1 295 ? -9.190 2.110 18.538 1.00 81.56 295 PHE A O 1
ATOM 2204 N N . PRO A 1 296 ? -9.525 1.073 16.576 1.00 78.00 296 PRO A N 1
ATOM 2205 C CA . PRO A 1 296 ? -10.977 1.169 16.680 1.00 78.00 296 PRO A CA 1
ATOM 2206 C C . PRO A 1 296 ? -11.573 0.391 17.860 1.00 78.00 296 PRO A C 1
ATOM 2208 O O . PRO A 1 296 ? -12.564 0.847 18.422 1.00 78.00 296 PRO A O 1
ATOM 2211 N N . GLN A 1 297 ? -10.999 -0.758 18.246 1.00 79.62 297 GLN A N 1
ATOM 2212 C CA . GLN A 1 297 ? -11.433 -1.493 19.443 1.00 79.62 297 GLN A CA 1
ATOM 2213 C C . GLN A 1 297 ? -11.110 -0.739 20.735 1.00 79.62 297 GLN A C 1
ATOM 2215 O O . GLN A 1 297 ? -11.905 -0.776 21.665 1.00 79.62 297 GLN A O 1
ATOM 2220 N N . ALA A 1 298 ? -9.967 -0.052 20.793 1.00 74.88 298 ALA A N 1
ATOM 2221 C CA . ALA A 1 298 ? -9.551 0.720 21.963 1.00 74.88 298 ALA A CA 1
ATOM 2222 C C . ALA A 1 298 ? -10.394 1.989 22.196 1.00 74.88 298 ALA A C 1
ATOM 2224 O O . ALA A 1 298 ? -10.471 2.477 23.319 1.00 74.88 298 ALA A O 1
ATOM 2225 N N . ALA A 1 299 ? -11.017 2.519 21.140 1.00 67.38 299 ALA A N 1
ATOM 2226 C CA . ALA A 1 299 ? -11.867 3.710 21.194 1.00 67.38 299 ALA A CA 1
ATOM 2227 C C . ALA A 1 299 ? -13.358 3.411 21.483 1.00 67.38 299 ALA A C 1
ATOM 2229 O O . ALA A 1 299 ? -14.160 4.349 21.545 1.00 67.38 299 ALA A O 1
ATOM 2230 N N . ALA A 1 300 ? -13.745 2.133 21.597 1.00 59.38 300 ALA A N 1
ATOM 2231 C CA . ALA A 1 300 ? -15.126 1.667 21.772 1.00 59.38 300 ALA A CA 1
ATOM 2232 C C . ALA A 1 300 ? -15.468 1.365 23.240 1.00 59.38 300 ALA A C 1
ATOM 2234 O O . ALA A 1 300 ? -16.611 1.692 23.642 1.00 59.38 300 ALA A O 1
#

Organism: NCBI:txid330485

Foldseek 3Di:
DVLVVQCVQVHNCRVVLVCVPDPDDDDFAPCVDPLLDLPDPDQEDEDVAAELVLLQCCLVLVCVTNSSSSSVSCLVNVHEYEHNHDDPPDDPSSLSSLVSNVLSNYDPDCVVLCVVLVQDPRPDPSDDPQRSQVVSVHHSCVSVVVVVCLVCVLPVPADQDLVSNLVCLCPVFVVVLLVLLVVLLVLLVVQCVVCVVPPLRLPCLSVLSVVLCVLSVVQVVCCVVPQSVCLVVLHANPDRPNTCNSVSLVSNCVSCVNLDADPPDDPSSVVSSVSNVVNSSSVVSSVCCCSVRNNVVSND

Radius of gyration: 21.24 Å; chains: 1; bounding box: 59×37×63 Å

Secondary structure (DSSP, 8-state):
-HHHHHHHHH-TTHHHHHHHH-S----TT-TTSGGGSTTS--S-EEEEEE-HHHHHHHHTT---SHHHHHHHHHHHTT--EEEEE--SSPPHHHHHHHHHHHHTTEETTTHHHHHHTT--TTS-TTS-HHHHHHHTT--HHHHHHHHHHHHHHHHHSS-SSHHHHHHHHIIIIIHHHHHHHHHHHHHHHHHHHHHTTSTT--TTHHHHHHHHHHHHHHHHHHIIIIIHHHHHTT---TT----SHHHHHHHHHHHTTTTPPPTT--HHHHHHHHHHHHHHHHHHHHHHHIIIIIHHHHT-

Sequence (300 aa):
MAERTLSAEIGPDAADRLRALAARVHLLGDLGAAIASGSCPVAGMIVAPCSMRSLAAIAHGLDDNLLTRAAGVQLKERRPLVLLAREAPLTLAHLKNMQAAAEMGALPGAARIFREADISFCCGGERSLREAAEKAGLNLTVLTTRLQDLIDAAAQEAPSETPDLIAHIVRRYHDTHREELGFLIPLAHRVETVHGDHDEAPLGLTQALMALRDDLDTQMSAEESALFPAILRGEDAAQADRGQTAAILGRIADVTHSLHLPLGACGSWTALYTGLRKLCDDVVAHLYLEDTVLFPQAAA